Protein AF-0000000073275883 (afdb_homodimer)

Nearest PDB structures (foldseek):
  4o7j-assembly1_A  TM=9.205E-01  e=2.478E-11  Prodigiosinella confusarubida
  6cp9-assembly2_C  TM=5.098E-01  e=2.121E+00  Klebsiella pneumoniae 342
  6m81-assembly1_C-2  TM=4.558E-01  e=8.365E+00  Streptomyces fradiae
  4o7j-assembly1_A  TM=9.314E-01  e=4.578E-11  Prodigiosinella confusarubida
  6cp9-assembly2_C  TM=5.461E-01  e=1.888E+00  Klebsiella pneumoniae 342

Secondary structure (DSSP, 8-state):
-----------------------B-PPPSEEEEE-SSSSSSPEEEEEEEEE-TTS-EEEEEEEEEEPTTS-EEEE--SSTT-SSEE-EE-TTS--EEEEEEEEEETTEEEEEEEEE-SS-TTS-B-EEEEEEEEEEETTEEEEEEEEEEE-SS-BSSHHHHTT-GGGHHHHH-/-----------------------B-PPPSEEEEE-SSSSSSPEEEEEEEEE-TTS-EEEEEEEEEEPTTS-EEEE--SSTT-SSEE-EE-TTS--EEEEEEEEEETTEEEEEEEEE-SS-TTS-B-EEEEEEEEEEETTEEEEEEEEEEE-SS-BSSGGGGGGSGGGHHHHH-

Organism: Proteus mirabilis (strain 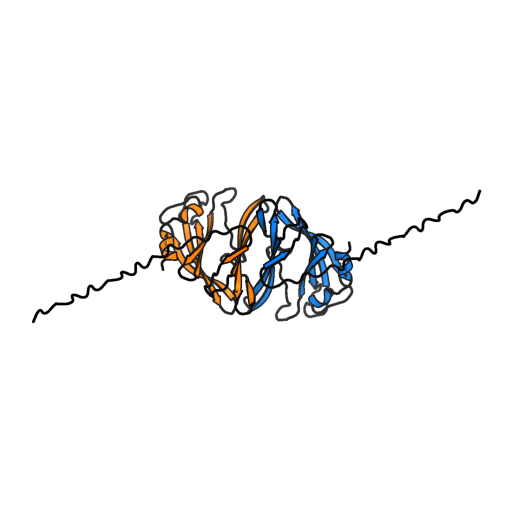HI4320) (NCBI:txid529507)

Foldseek 3Di:
DPCPPPPPPPPPPPPPPPPPPWDWDDDDAAWDWPAAALPPGTWTKHWDWDQDPVRDIKIKIWTWDQDPVRDIHTEADPDPPGSIDIWDDDPPDPATAKDWTWTDADRHIKIKIKGFDDDDLQDWGKIKIWIWGWDDDPNHTYTDTDDMDIAPGTDNHRVVCPVGCRCVVVRVD/DPPPPPPPPPPPPPPPPPPPPWDWDDDDAAWDWPAAQLPPGTWTKHWDWDQDPVRDIKIKIWTWDQDPVRDIHTEADPDPPGSIDIWDDDPPDPATAKDWTWIDADRHIKIKIKGFDDDDLQDWGKIKIWIWGWDADPNHTYTDTDDMFIAPGTDNHRVVCPVGCRCVVVRVD

Structure (mmCIF, N/CA/C/O backbone):
data_AF-0000000073275883-model_v1
#
loop_
_entity.id
_entity.type
_entity.pdbx_description
1 polymer 'Exported protein'
#
loop_
_atom_site.group_PDB
_atom_site.id
_atom_site.type_symbol
_atom_site.label_atom_id
_atom_site.label_alt_id
_atom_site.label_comp_id
_atom_site.label_asym_id
_atom_site.label_entity_id
_atom_site.label_seq_id
_atom_site.pdbx_PDB_ins_code
_atom_site.Cartn_x
_atom_site.Cartn_y
_atom_site.Cartn_z
_atom_site.occupancy
_atom_site.B_iso_or_equiv
_atom_site.auth_seq_id
_atom_site.auth_comp_id
_atom_site.auth_asym_id
_atom_site.auth_atom_id
_atom_site.pdbx_PDB_model_num
ATOM 1 N N . MET A 1 1 ? 48.25 -66.562 8.906 1 32.09 1 MET A N 1
ATOM 2 C CA . MET A 1 1 ? 48.188 -65.5 7.875 1 32.09 1 MET A CA 1
ATOM 3 C C . MET A 1 1 ? 46.75 -65.188 7.543 1 32.09 1 MET A C 1
ATOM 5 O O . MET A 1 1 ? 46.469 -64.562 6.496 1 32.09 1 MET A O 1
ATOM 9 N N . ASN A 1 2 ? 45.75 -65.5 8.516 1 39.03 2 ASN A N 1
ATOM 10 C CA . ASN A 1 2 ? 44.312 -65.312 8.258 1 39.03 2 ASN A CA 1
ATOM 11 C C . ASN A 1 2 ? 43.938 -63.844 8.125 1 39.03 2 ASN A C 1
ATOM 13 O O . ASN A 1 2 ? 44.156 -63.062 9.055 1 39.03 2 ASN A O 1
ATOM 17 N N . ILE A 1 3 ? 43.906 -63.375 6.852 1 42.06 3 ILE A N 1
ATOM 18 C CA . ILE A 1 3 ? 43.562 -62.062 6.312 1 42.06 3 ILE A CA 1
ATOM 19 C C . ILE A 1 3 ? 42.062 -61.812 6.527 1 42.06 3 ILE A C 1
ATOM 21 O O . ILE A 1 3 ? 41.219 -62.406 5.863 1 42.06 3 ILE A O 1
ATOM 25 N N . MET A 1 4 ? 41.438 -61.969 7.684 1 45.06 4 MET A N 1
ATOM 26 C CA . MET A 1 4 ? 40.031 -61.562 7.773 1 45.06 4 MET A CA 1
ATOM 27 C C . MET A 1 4 ? 39.844 -60.125 7.316 1 45.06 4 MET A C 1
ATOM 29 O O . MET A 1 4 ? 40.469 -59.219 7.844 1 45.06 4 MET A O 1
ATOM 33 N N . THR A 1 5 ? 39.531 -60 6.035 1 34.12 5 THR A N 1
ATOM 34 C CA . THR A 1 5 ? 39.156 -58.719 5.418 1 34.12 5 THR A CA 1
ATOM 35 C C . THR A 1 5 ? 37.906 -58.156 6.035 1 34.12 5 THR A C 1
ATOM 37 O O . THR A 1 5 ? 36.844 -58.812 6.02 1 34.12 5 THR A O 1
ATOM 40 N N . LYS A 1 6 ? 38 -57.312 7.16 1 50.72 6 LYS A N 1
ATOM 41 C CA . LYS A 1 6 ? 36.875 -56.531 7.664 1 50.72 6 LYS A CA 1
ATOM 42 C C . LYS A 1 6 ? 36.219 -55.719 6.539 1 50.72 6 LYS A C 1
ATOM 44 O O . LYS A 1 6 ? 36.844 -54.812 5.992 1 50.72 6 LYS A O 1
ATOM 49 N N . LEU A 1 7 ? 35.375 -56.375 5.664 1 41.81 7 LEU A N 1
ATOM 50 C CA . LEU A 1 7 ? 34.594 -55.594 4.711 1 41.81 7 LEU A CA 1
ATOM 51 C C . LEU A 1 7 ? 33.781 -54.5 5.426 1 41.81 7 LEU A C 1
ATOM 53 O O . LEU A 1 7 ? 32.938 -54.812 6.273 1 41.81 7 LEU A O 1
ATOM 57 N N . GLY A 1 8 ? 34.281 -53.312 5.516 1 43.03 8 GLY A N 1
ATOM 58 C CA . GLY A 1 8 ? 33.531 -52.156 6.008 1 43.03 8 GLY A CA 1
ATOM 59 C C . GLY A 1 8 ? 32.312 -51.844 5.156 1 43.03 8 GLY A C 1
ATOM 60 O O . GLY A 1 8 ? 32.406 -51.719 3.936 1 43.03 8 GLY A O 1
ATOM 61 N N . ALA A 1 9 ? 31.094 -52.25 5.562 1 49.72 9 ALA A N 1
ATOM 62 C CA . ALA A 1 9 ? 29.828 -51.844 4.969 1 49.72 9 ALA A CA 1
ATOM 63 C C . ALA A 1 9 ? 29.734 -50.344 4.82 1 49.72 9 ALA A C 1
ATOM 65 O O . ALA A 1 9 ? 29.812 -49.594 5.812 1 49.72 9 ALA A O 1
ATOM 66 N N . ALA A 1 10 ? 30 -49.781 3.66 1 48.41 10 ALA A N 1
ATOM 67 C CA . ALA A 1 10 ? 29.703 -48.406 3.342 1 48.41 10 ALA A CA 1
ATOM 68 C C . ALA A 1 10 ? 28.203 -48.125 3.422 1 48.41 10 ALA A C 1
ATOM 70 O O . ALA A 1 10 ? 27.422 -48.719 2.68 1 48.41 10 ALA A O 1
ATOM 71 N N . VAL A 1 11 ? 27.641 -47.688 4.535 1 51.16 11 VAL A N 1
ATOM 72 C CA . VAL A 1 11 ? 26.297 -47.125 4.645 1 51.16 11 VAL A CA 1
ATOM 73 C C . VAL A 1 11 ? 26.125 -46 3.656 1 51.16 11 VAL A C 1
ATOM 75 O O . VAL A 1 11 ? 26.766 -44.938 3.783 1 51.16 11 VAL A O 1
ATOM 78 N N . LEU A 1 12 ? 25.797 -46.375 2.395 1 48.66 12 LEU A N 1
ATOM 79 C CA . LEU A 1 12 ? 25.359 -45.344 1.479 1 48.66 12 LEU A CA 1
ATOM 80 C C . LEU A 1 12 ? 24.141 -44.594 2.029 1 48.66 12 LEU A C 1
ATOM 82 O O . LEU A 1 12 ? 23.047 -45.156 2.074 1 48.66 12 LEU A O 1
ATOM 86 N N . LEU A 1 13 ? 24.297 -43.562 2.838 1 49.53 13 LEU A N 1
ATOM 87 C CA . LEU A 1 13 ? 23.25 -42.625 3.16 1 49.53 13 LEU A CA 1
ATOM 88 C C . LEU A 1 13 ? 22.75 -41.906 1.901 1 49.53 13 LEU A C 1
ATOM 90 O O . LEU A 1 13 ? 23.438 -41.062 1.343 1 49.53 13 LEU A O 1
ATOM 94 N N . THR A 1 14 ? 21.922 -42.625 1.103 1 46.84 14 THR A N 1
ATOM 95 C CA . THR A 1 14 ? 21.188 -41.844 0.108 1 46.84 14 THR A CA 1
ATOM 96 C C . THR A 1 14 ? 20.469 -40.656 0.762 1 46.84 14 THR A C 1
ATOM 98 O O . THR A 1 14 ? 19.641 -40.875 1.656 1 46.84 14 THR A O 1
ATOM 101 N N . SER A 1 15 ? 21.078 -39.5 0.804 1 46.34 15 SER A N 1
ATOM 102 C CA . SER A 1 15 ? 20.359 -38.281 1.123 1 46.34 15 SER A CA 1
ATOM 103 C C . SER A 1 15 ? 19.109 -38.125 0.272 1 46.34 15 SER A C 1
ATOM 105 O O . SER A 1 15 ? 19.188 -37.938 -0.944 1 46.34 15 SER A O 1
ATOM 107 N N . LEU A 1 16 ? 18.047 -38.906 0.57 1 43.84 16 LEU A N 1
ATOM 108 C CA . LEU A 1 16 ? 16.781 -38.469 0.01 1 43.84 16 LEU A CA 1
ATOM 109 C C . LEU A 1 16 ? 16.641 -36.938 0.126 1 43.84 16 LEU A C 1
ATOM 111 O O . LEU A 1 16 ? 16.484 -36.406 1.228 1 43.84 16 LEU A O 1
ATOM 115 N N . SER A 1 17 ? 17.281 -36.219 -0.829 1 44.47 17 SER A N 1
ATOM 116 C CA . SER A 1 17 ? 16.875 -34.844 -0.912 1 44.47 17 SER A CA 1
ATOM 117 C C . SER A 1 17 ? 15.352 -34.688 -0.9 1 44.47 17 SER A C 1
ATOM 119 O O . SER A 1 17 ? 14.68 -35.094 -1.853 1 44.47 17 SER A O 1
ATOM 121 N N . THR A 1 18 ? 14.703 -34.938 0.172 1 44.53 18 THR A N 1
ATOM 122 C CA . THR A 1 18 ? 13.297 -34.531 0.233 1 44.53 18 THR A CA 1
ATOM 123 C C . THR A 1 18 ? 13.055 -33.25 -0.578 1 44.53 18 THR A C 1
ATOM 125 O O . THR A 1 18 ? 13.664 -32.219 -0.31 1 44.53 18 THR A O 1
ATOM 128 N N . ILE A 1 19 ? 12.883 -33.406 -1.879 1 45.94 19 ILE A N 1
ATOM 129 C CA . ILE A 1 19 ? 12.336 -32.281 -2.588 1 45.94 19 ILE A CA 1
ATOM 130 C C . ILE A 1 19 ? 11.305 -31.562 -1.71 1 45.94 19 ILE A C 1
ATOM 132 O O . ILE A 1 19 ? 10.273 -32.156 -1.364 1 45.94 19 ILE A O 1
ATOM 136 N N . ALA A 1 20 ? 11.688 -30.75 -0.784 1 46.84 20 ALA A N 1
ATOM 137 C CA . ALA A 1 20 ? 10.781 -29.922 0.003 1 46.84 20 ALA A CA 1
ATOM 138 C C . ALA A 1 20 ? 9.648 -29.359 -0.864 1 46.84 20 ALA A C 1
ATOM 140 O O . ALA A 1 20 ? 9.898 -28.719 -1.887 1 46.84 20 ALA A O 1
ATOM 141 N N . ILE A 1 21 ? 8.547 -30.031 -1.013 1 51.25 21 ILE A N 1
ATOM 142 C CA . ILE A 1 21 ? 7.328 -29.516 -1.625 1 51.25 21 ILE A CA 1
ATOM 143 C C . ILE A 1 21 ? 7.125 -28.062 -1.222 1 51.25 21 ILE A C 1
ATOM 145 O O . ILE A 1 21 ? 7.188 -27.719 -0.037 1 51.25 21 ILE A O 1
ATOM 149 N N . SER A 1 22 ? 7.492 -27.203 -2.137 1 58.84 22 SER A N 1
ATOM 150 C CA . SER A 1 22 ? 7.312 -25.75 -2.006 1 58.84 22 SER A CA 1
ATOM 151 C C . SER A 1 22 ? 5.918 -25.422 -1.488 1 58.84 22 SER A C 1
ATOM 153 O O . SER A 1 22 ? 4.918 -25.938 -1.997 1 58.84 22 SER A O 1
ATOM 155 N N . ALA A 1 23 ? 5.738 -25 -0.068 1 73.75 23 ALA A N 1
ATOM 156 C CA . ALA A 1 23 ? 4.484 -24.719 0.626 1 73.75 23 ALA A CA 1
ATOM 157 C C . ALA A 1 23 ? 3.961 -23.328 0.281 1 73.75 23 ALA A C 1
ATOM 159 O O . ALA A 1 23 ? 4.73 -22.359 0.213 1 73.75 23 ALA A O 1
ATOM 160 N N . ASP A 1 24 ? 2.729 -23.234 -0.294 1 87 24 ASP A N 1
ATOM 161 C CA . ASP A 1 24 ? 1.917 -22.031 -0.417 1 87 24 ASP A CA 1
ATOM 162 C C . ASP A 1 24 ? 1.782 -21.312 0.929 1 87 24 ASP A C 1
ATOM 164 O O . ASP A 1 24 ? 1.3 -21.906 1.9 1 87 24 ASP A O 1
ATOM 168 N N . ILE A 1 25 ? 2.322 -20.172 0.979 1 94.62 25 ILE A N 1
ATOM 169 C CA . ILE A 1 25 ? 2.178 -19.391 2.197 1 94.62 25 ILE A CA 1
ATOM 170 C C . ILE A 1 25 ? 0.781 -18.766 2.25 1 94.62 25 ILE A C 1
ATOM 172 O O . ILE A 1 25 ? 0.445 -17.906 1.433 1 94.62 25 ILE A O 1
ATOM 176 N N . LYS A 1 26 ? -0.018 -19.219 3.117 1 95.56 26 LYS A N 1
ATOM 177 C CA . LYS A 1 26 ? -1.367 -18.688 3.277 1 95.56 26 LYS A CA 1
ATOM 178 C C . LYS A 1 26 ? -1.354 -17.375 4.066 1 95.56 26 LYS A C 1
ATOM 180 O O . LYS A 1 26 ? -0.876 -17.344 5.203 1 95.56 26 LYS A O 1
ATOM 185 N N . LEU A 1 27 ? -1.862 -16.391 3.426 1 97.25 27 LEU A N 1
ATOM 186 C CA . LEU A 1 27 ? -1.912 -15.094 4.086 1 97.25 27 LEU A CA 1
ATOM 187 C C . LEU A 1 27 ? -3.232 -14.914 4.828 1 97.25 27 LEU A C 1
ATOM 189 O O . LEU A 1 27 ? -4.277 -15.375 4.367 1 97.25 27 LEU A O 1
ATOM 193 N N . THR A 1 28 ? -3.195 -14.273 5.941 1 96.88 28 THR A N 1
ATOM 194 C CA . THR A 1 28 ? -4.387 -13.781 6.625 1 96.88 28 THR A CA 1
ATOM 195 C C . THR A 1 28 ? -4.59 -12.297 6.367 1 96.88 28 THR A C 1
ATOM 197 O O . THR A 1 28 ? -3.643 -11.586 6.012 1 96.88 28 THR A O 1
ATOM 200 N N . TYR A 1 29 ? -5.809 -11.852 6.469 1 97.81 29 TYR A N 1
ATOM 201 C CA . TYR A 1 29 ? -6.031 -10.414 6.379 1 97.81 29 TYR A CA 1
ATOM 202 C C . TYR A 1 29 ? -5.301 -9.68 7.496 1 97.81 29 TYR A C 1
ATOM 204 O O . TYR A 1 29 ? -5.363 -10.086 8.656 1 97.81 29 TYR A O 1
ATOM 212 N N . GLY A 1 30 ? -4.617 -8.594 7.137 1 98.12 30 GLY A N 1
ATOM 213 C CA . GLY A 1 30 ? -3.766 -7.891 8.086 1 98.12 30 GLY A CA 1
ATOM 214 C C . GLY A 1 30 ? -2.295 -8.227 7.926 1 98.12 30 GLY A C 1
ATOM 215 O O . GLY A 1 30 ? -1.824 -8.477 6.816 1 98.12 30 GLY A O 1
ATOM 216 N N . ILE A 1 31 ? -1.612 -8.203 8.992 1 98.5 31 ILE A N 1
ATOM 217 C CA . ILE A 1 31 ? -0.156 -8.281 9 1 98.5 31 ILE A CA 1
ATOM 218 C C . ILE A 1 31 ? 0.288 -9.734 8.906 1 98.5 31 ILE A C 1
ATOM 220 O O . ILE A 1 31 ? -0.203 -10.594 9.656 1 98.5 31 ILE A O 1
ATOM 224 N N . ASN A 1 32 ? 1.085 -10 7.977 1 98.38 32 ASN A N 1
ATOM 225 C CA . ASN A 1 32 ? 1.853 -11.234 7.848 1 98.38 32 ASN A CA 1
ATOM 226 C C . ASN A 1 32 ? 3.355 -10.969 7.875 1 98.38 32 ASN A C 1
ATOM 228 O O . ASN A 1 32 ? 3.824 -9.984 7.297 1 98.38 32 ASN A O 1
ATOM 232 N N . LEU A 1 33 ? 4.102 -11.766 8.594 1 97.81 33 LEU A N 1
ATOM 233 C CA . LEU A 1 33 ? 5.555 -11.641 8.656 1 97.81 33 LEU A CA 1
ATOM 234 C C . LEU A 1 33 ? 6.238 -12.781 7.922 1 97.81 33 LEU A C 1
ATOM 236 O O . LEU A 1 33 ? 6.074 -13.945 8.289 1 97.81 33 LEU A O 1
ATOM 240 N N . ILE A 1 34 ? 6.891 -12.453 6.895 1 96.81 34 ILE A N 1
ATOM 241 C CA . ILE A 1 34 ? 7.516 -13.422 6 1 96.81 34 ILE A CA 1
ATOM 242 C C . ILE A 1 34 ? 8.938 -12.977 5.672 1 96.81 34 ILE A C 1
ATOM 244 O O . ILE A 1 34 ? 9.172 -11.805 5.359 1 96.81 34 ILE A O 1
ATOM 248 N N . ASP A 1 35 ? 9.938 -13.812 5.801 1 95.06 35 ASP A N 1
ATOM 249 C CA . ASP A 1 35 ? 11.297 -13.5 5.359 1 95.06 35 ASP A CA 1
ATOM 250 C C . ASP A 1 35 ? 11.453 -13.734 3.861 1 95.06 35 ASP A C 1
ATOM 252 O O . ASP A 1 35 ? 11.781 -14.844 3.43 1 95.06 35 ASP A O 1
ATOM 256 N N . PHE A 1 36 ? 11.273 -12.695 3.033 1 94.19 36 PHE A N 1
ATOM 257 C CA . PHE A 1 36 ? 11.219 -12.828 1.582 1 94.19 36 PHE A CA 1
ATOM 258 C C . PHE A 1 36 ? 12.617 -13.055 1.011 1 94.19 36 PHE A C 1
ATOM 260 O O . PHE A 1 36 ? 12.789 -13.828 0.068 1 94.19 36 PHE A O 1
ATOM 267 N N . ASN A 1 37 ? 13.547 -12.344 1.572 1 90 37 ASN A N 1
ATOM 268 C CA . ASN A 1 37 ? 14.852 -12.32 0.927 1 90 37 ASN A CA 1
ATOM 269 C C . ASN A 1 37 ? 15.852 -13.227 1.644 1 90 37 ASN A C 1
ATOM 271 O O . ASN A 1 37 ? 17.031 -13.234 1.311 1 90 37 ASN A O 1
ATOM 275 N N . GLY A 1 38 ? 15.484 -13.891 2.674 1 89.69 38 GLY A N 1
ATOM 276 C CA . GLY A 1 38 ? 16.297 -14.914 3.32 1 89.69 38 GLY A CA 1
ATOM 277 C C . GLY A 1 38 ? 17.375 -14.336 4.207 1 89.69 38 GLY A C 1
ATOM 278 O O . GLY A 1 38 ? 18.391 -15.008 4.477 1 89.69 38 GLY A O 1
ATOM 279 N N . ASP A 1 39 ? 17.25 -13.102 4.648 1 90.75 39 ASP A N 1
ATOM 280 C CA . ASP A 1 39 ? 18.312 -12.492 5.441 1 90.75 39 ASP A CA 1
ATOM 281 C C . ASP A 1 39 ? 18.094 -12.758 6.93 1 90.75 39 ASP A C 1
ATOM 283 O O . ASP A 1 39 ? 18.859 -12.266 7.766 1 90.75 39 ASP A O 1
ATOM 287 N N . GLY A 1 40 ? 17.016 -13.469 7.234 1 92 40 GLY A N 1
ATOM 288 C CA . GLY A 1 40 ? 16.766 -13.82 8.625 1 92 40 GLY A CA 1
ATOM 289 C C . GLY A 1 40 ? 15.867 -12.828 9.336 1 92 40 GLY A C 1
ATOM 290 O O . GLY A 1 40 ? 15.461 -13.055 10.477 1 92 40 GLY A O 1
ATOM 291 N N . VAL A 1 41 ? 15.578 -11.734 8.695 1 93.81 41 VAL A N 1
ATOM 292 C CA . VAL A 1 41 ? 14.68 -10.727 9.25 1 93.81 41 VAL A CA 1
ATOM 293 C C . VAL A 1 41 ? 13.312 -10.836 8.578 1 93.81 41 VAL A C 1
ATOM 295 O O . VAL A 1 41 ? 13.211 -10.859 7.352 1 93.81 41 VAL A O 1
ATOM 298 N N . LYS A 1 42 ? 12.266 -10.922 9.414 1 95.62 42 LYS A N 1
ATOM 299 C CA . LYS A 1 42 ? 10.922 -11.008 8.852 1 95.62 42 LYS A CA 1
ATOM 300 C C . LYS A 1 42 ? 10.508 -9.688 8.211 1 95.62 42 LYS A C 1
ATOM 302 O O . LYS A 1 42 ? 10.68 -8.617 8.805 1 95.62 42 LYS A O 1
ATOM 307 N N . ASP A 1 43 ? 9.992 -9.805 7.078 1 97.81 43 ASP A N 1
ATOM 308 C CA . ASP A 1 43 ? 9.453 -8.664 6.344 1 97.81 43 ASP A CA 1
ATOM 309 C C . ASP A 1 43 ? 7.949 -8.539 6.555 1 97.81 43 ASP A C 1
ATOM 311 O O . ASP A 1 43 ? 7.32 -9.43 7.129 1 97.81 43 ASP A O 1
ATOM 315 N N . ILE A 1 44 ? 7.426 -7.406 6.176 1 98.62 44 ILE A N 1
ATOM 316 C CA . ILE A 1 44 ? 6.023 -7.094 6.426 1 98.62 44 ILE A CA 1
ATOM 317 C C . ILE A 1 44 ? 5.207 -7.316 5.156 1 98.62 44 ILE A C 1
ATOM 319 O O . ILE A 1 44 ? 5.57 -6.824 4.086 1 98.62 44 ILE A O 1
ATOM 323 N N . VAL A 1 45 ? 4.16 -8.047 5.246 1 98.69 45 VAL A N 1
ATOM 3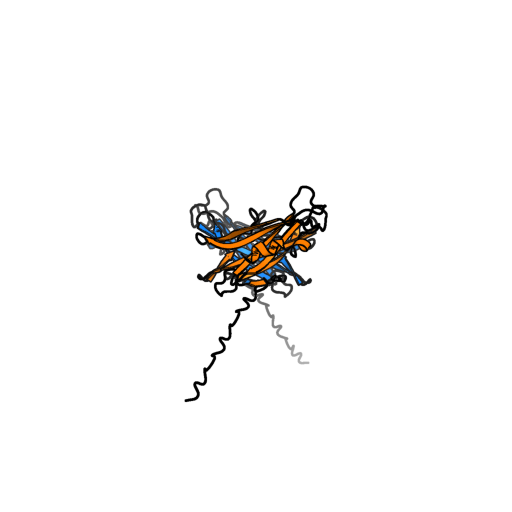24 C CA . VAL A 1 45 ? 3.158 -8.227 4.203 1 98.69 45 VAL A CA 1
ATOM 325 C C . VAL A 1 45 ? 1.772 -7.898 4.754 1 98.69 45 VAL A C 1
ATOM 327 O O . VAL A 1 45 ? 1.363 -8.445 5.781 1 98.69 45 VAL A O 1
ATOM 330 N N . VAL A 1 46 ? 1.097 -7.008 4.125 1 98.81 46 VAL A N 1
ATOM 331 C CA . VAL A 1 46 ? -0.263 -6.715 4.566 1 98.81 46 VAL A CA 1
ATOM 332 C C . VAL A 1 46 ? -1.26 -7.168 3.5 1 98.81 46 VAL A C 1
ATOM 334 O O . VAL A 1 46 ? -1.214 -6.703 2.359 1 98.81 46 VAL A O 1
ATOM 337 N N . LYS A 1 47 ? -2.064 -8.086 3.875 1 98.56 47 LYS A N 1
ATOM 338 C CA . LYS A 1 47 ? -3.207 -8.461 3.047 1 98.56 47 LYS A CA 1
ATOM 339 C C . LYS A 1 47 ? -4.449 -7.664 3.428 1 98.56 47 LYS A C 1
ATOM 341 O O . LYS A 1 47 ? -4.785 -7.551 4.609 1 98.56 47 LYS A O 1
ATOM 346 N N . SER A 1 48 ? -5.07 -7.094 2.408 1 98.44 48 SER A N 1
ATOM 347 C CA . SER A 1 48 ? -6.23 -6.242 2.648 1 98.44 48 SER A CA 1
ATOM 348 C C . SER A 1 48 ? -7.258 -6.375 1.528 1 98.44 48 SER A C 1
ATOM 350 O O . SER A 1 48 ? -6.973 -6.977 0.49 1 98.44 48 SER A O 1
ATOM 352 N N . LYS A 1 49 ? -8.391 -5.871 1.833 1 96.94 49 LYS A N 1
ATOM 353 C CA . LYS A 1 49 ? -9.445 -5.746 0.836 1 96.94 49 LYS A CA 1
ATOM 354 C C . LYS A 1 49 ? -9.578 -4.305 0.354 1 96.94 49 LYS A C 1
ATOM 356 O O . LYS A 1 49 ? -9.383 -3.365 1.128 1 96.94 49 LYS A O 1
ATOM 361 N N . ARG A 1 50 ? -9.844 -4.133 -0.901 1 95.81 50 ARG A N 1
ATOM 362 C CA . ARG A 1 50 ? -10.242 -2.85 -1.469 1 95.81 50 ARG A CA 1
ATOM 363 C C . ARG A 1 50 ? -11.625 -2.938 -2.104 1 95.81 50 ARG A C 1
ATOM 365 O O . ARG A 1 50 ? -11.867 -3.801 -2.947 1 95.81 50 ARG A O 1
ATOM 372 N N . ILE A 1 51 ? -12.438 -2.094 -1.579 1 92.44 51 ILE A N 1
ATOM 373 C CA . ILE A 1 51 ? -13.758 -2 -2.184 1 92.44 51 ILE A CA 1
ATOM 374 C C . ILE A 1 51 ? -13.719 -1.053 -3.379 1 92.44 51 ILE A C 1
ATOM 376 O O . ILE A 1 51 ? -13.195 0.061 -3.279 1 92.44 51 ILE A O 1
ATOM 380 N N . LEU A 1 52 ? -14.227 -1.52 -4.504 1 88.5 52 LEU A N 1
ATOM 381 C CA . LEU A 1 52 ? -14.203 -0.74 -5.738 1 88.5 52 LEU A CA 1
ATOM 382 C C . LEU A 1 52 ? -15.484 0.07 -5.891 1 88.5 52 LEU A C 1
ATOM 384 O O . LEU A 1 52 ? -16.422 -0.077 -5.094 1 88.5 52 LEU A O 1
ATOM 388 N N . ASN A 1 53 ? -15.523 0.916 -6.836 1 84.31 53 ASN A N 1
ATOM 389 C CA . ASN A 1 53 ? -16.641 1.837 -7.031 1 84.31 53 ASN A CA 1
ATOM 390 C C . ASN A 1 53 ? -17.938 1.092 -7.324 1 84.31 53 ASN A C 1
ATOM 392 O O . ASN A 1 53 ? -19.016 1.567 -6.98 1 84.31 53 ASN A O 1
ATOM 396 N N . ASP A 1 54 ? -17.859 -0.09 -7.938 1 83.56 54 ASP A N 1
ATOM 397 C CA . ASP A 1 54 ? -19.062 -0.863 -8.258 1 83.56 54 ASP A CA 1
ATOM 398 C C . ASP A 1 54 ? -19.453 -1.786 -7.105 1 83.56 54 ASP A C 1
ATOM 400 O O . ASP A 1 54 ? -20.266 -2.697 -7.281 1 83.56 54 ASP A O 1
ATOM 404 N N . ALA A 1 55 ? -18.781 -1.655 -5.926 1 81.75 55 ALA A N 1
ATOM 405 C CA . ALA A 1 55 ? -19.047 -2.352 -4.668 1 81.75 55 ALA A CA 1
ATOM 406 C C . ALA A 1 55 ? -18.422 -3.742 -4.664 1 81.75 55 ALA A C 1
ATOM 408 O O . ALA A 1 55 ? -18.5 -4.461 -3.666 1 81.75 55 ALA A O 1
ATOM 409 N N . SER A 1 56 ? -17.859 -4.066 -5.805 1 87.44 56 SER A N 1
ATOM 410 C CA . SER A 1 56 ? -17.047 -5.281 -5.758 1 87.44 56 SER A CA 1
ATOM 411 C C . SER A 1 56 ? -15.766 -5.059 -4.965 1 87.44 56 SER A C 1
ATOM 413 O O . SER A 1 56 ? -15.492 -3.945 -4.512 1 87.44 56 SER A O 1
ATOM 415 N N . SER A 1 57 ? -15.172 -6.211 -4.684 1 91.38 57 SER A N 1
ATOM 416 C CA . SER A 1 57 ? -13.945 -6.086 -3.904 1 91.38 57 SER A CA 1
ATOM 417 C C . SER A 1 57 ? -12.812 -6.891 -4.531 1 91.38 57 SER A C 1
ATOM 419 O O . SER A 1 57 ? -13.055 -7.867 -5.238 1 91.38 57 SER A O 1
ATOM 421 N N . ILE A 1 58 ? -11.648 -6.41 -4.301 1 94 58 ILE A N 1
ATOM 422 C CA . ILE A 1 58 ? -10.461 -7.156 -4.68 1 94 58 ILE A CA 1
ATOM 423 C C . ILE A 1 58 ? -9.539 -7.316 -3.471 1 94 58 ILE A C 1
ATOM 425 O O . ILE A 1 58 ? -9.625 -6.539 -2.516 1 94 58 ILE A O 1
ATOM 429 N N . ASN A 1 59 ? -8.773 -8.422 -3.533 1 96.25 59 ASN A N 1
ATOM 430 C CA . ASN A 1 59 ? -7.719 -8.594 -2.539 1 96.25 59 ASN A CA 1
ATOM 431 C C . ASN A 1 59 ? -6.426 -7.906 -2.971 1 96.25 59 ASN A C 1
ATOM 433 O O . ASN A 1 59 ? -6.051 -7.961 -4.145 1 96.25 59 ASN A O 1
ATOM 437 N N . MET A 1 60 ? -5.836 -7.25 -2.004 1 97.94 60 MET A N 1
ATOM 438 C CA . MET A 1 60 ? -4.559 -6.586 -2.244 1 97.94 60 MET A CA 1
ATOM 439 C C . MET A 1 60 ? -3.506 -7.059 -1.249 1 97.94 60 MET A C 1
ATOM 441 O O . MET A 1 60 ? -3.826 -7.379 -0.104 1 97.94 60 MET A O 1
ATOM 445 N N . VAL A 1 61 ? -2.336 -7.129 -1.695 1 98.62 61 VAL A N 1
ATOM 446 C CA . VAL A 1 61 ? -1.206 -7.496 -0.847 1 98.62 61 VAL A CA 1
ATOM 447 C C . VAL A 1 61 ? -0.05 -6.523 -1.076 1 98.62 61 VAL A C 1
ATOM 449 O O . VAL A 1 61 ? 0.38 -6.32 -2.213 1 98.62 61 VAL A O 1
ATOM 452 N N . THR A 1 62 ? 0.387 -5.875 -0.07 1 98.75 62 THR A N 1
ATOM 453 C CA . THR A 1 62 ? 1.533 -4.977 -0.134 1 98.75 62 THR A CA 1
ATOM 454 C C . THR A 1 62 ? 2.723 -5.559 0.622 1 98.75 62 THR A C 1
ATOM 456 O O . THR A 1 62 ? 2.568 -6.066 1.734 1 98.75 62 THR A O 1
ATOM 459 N N . VAL A 1 63 ? 3.875 -5.504 0.021 1 98.62 63 VAL A N 1
ATOM 460 C CA . VAL A 1 63 ? 5.082 -6.109 0.572 1 98.62 63 VAL A CA 1
ATOM 461 C C . VAL A 1 63 ? 6.074 -5.02 0.962 1 98.62 63 VAL A C 1
ATOM 463 O O . VAL A 1 63 ? 6.336 -4.098 0.182 1 98.62 63 VAL A O 1
ATOM 466 N N . TYR A 1 64 ? 6.578 -5.113 2.16 1 98.56 64 TYR A N 1
ATOM 467 C CA . TYR A 1 64 ? 7.609 -4.227 2.684 1 98.56 64 TYR A CA 1
ATOM 468 C C . TYR A 1 64 ? 8.828 -5.016 3.145 1 98.56 64 TYR A C 1
ATOM 470 O O . TYR A 1 64 ? 8.703 -5.984 3.898 1 98.56 64 TYR A O 1
ATOM 478 N N . ILE A 1 65 ? 9.969 -4.578 2.746 1 98 65 ILE A N 1
ATOM 479 C CA . ILE A 1 65 ? 11.211 -5.238 3.143 1 98 65 ILE A CA 1
ATOM 480 C C . ILE A 1 65 ? 11.898 -4.43 4.242 1 98 65 ILE A C 1
ATOM 482 O O . ILE A 1 65 ? 12.07 -3.215 4.109 1 98 65 ILE A O 1
ATOM 486 N N . LYS A 1 66 ? 12.156 -5.094 5.324 1 96.38 66 LYS A N 1
ATOM 487 C CA . LYS A 1 66 ? 13.008 -4.504 6.352 1 96.38 66 LYS A CA 1
ATOM 488 C C . LYS A 1 66 ? 14.484 -4.691 6.02 1 96.38 66 LYS A C 1
ATOM 490 O O . LYS A 1 66 ? 14.961 -5.824 5.902 1 96.38 66 LYS A O 1
ATOM 495 N N . ASP A 1 67 ? 15.109 -3.572 5.863 1 93 67 ASP A N 1
ATOM 496 C CA . ASP A 1 67 ? 16.5 -3.633 5.449 1 93 67 ASP A CA 1
ATOM 497 C C . ASP A 1 67 ? 17.438 -3.512 6.652 1 93 67 ASP A C 1
ATOM 499 O O . ASP A 1 67 ? 16.984 -3.305 7.781 1 93 67 ASP A O 1
ATOM 503 N N . ALA A 1 68 ? 18.672 -3.742 6.43 1 84.56 68 ALA A N 1
ATOM 504 C CA . ALA A 1 68 ? 19.703 -3.738 7.469 1 84.56 68 ALA A CA 1
ATOM 505 C C . ALA A 1 68 ? 19.828 -2.359 8.109 1 84.56 68 ALA A C 1
ATOM 507 O O . ALA A 1 68 ? 20.312 -2.234 9.234 1 84.56 68 ALA A O 1
ATOM 508 N N . ASP A 1 69 ? 19.406 -1.262 7.398 1 83.62 69 ASP A N 1
ATOM 509 C CA . ASP A 1 69 ? 19.5 0.095 7.93 1 83.62 69 ASP A CA 1
ATOM 510 C C . ASP A 1 69 ? 18.281 0.441 8.789 1 83.62 69 ASP A C 1
ATOM 512 O O . ASP A 1 69 ? 18.031 1.613 9.07 1 83.62 69 ASP A O 1
ATOM 516 N N . GLU A 1 70 ? 17.516 -0.494 9.148 1 83.38 70 GLU A N 1
ATOM 517 C CA . GLU A 1 70 ? 16.344 -0.371 10.008 1 83.38 70 GLU A CA 1
ATOM 518 C C . GLU A 1 70 ? 15.211 0.383 9.305 1 83.38 70 GLU A C 1
ATOM 520 O O . GLU A 1 70 ? 14.242 0.79 9.938 1 83.38 70 GLU A O 1
ATOM 525 N N . GLN A 1 71 ? 15.461 0.604 8.07 1 91.38 71 GLN A N 1
ATOM 526 C CA . GLN A 1 71 ? 14.398 1.185 7.254 1 91.38 71 GLN A CA 1
ATOM 527 C C . GLN A 1 71 ? 13.523 0.098 6.637 1 91.38 71 GLN A C 1
ATOM 529 O O . GLN A 1 71 ? 13.906 -1.073 6.605 1 91.38 71 GLN A O 1
ATOM 534 N N . VAL A 1 72 ? 12.344 0.441 6.438 1 97.62 72 VAL A N 1
ATOM 535 C CA . VAL A 1 72 ? 11.359 -0.42 5.797 1 97.62 72 VAL A CA 1
ATOM 536 C C . VAL A 1 72 ? 11.023 0.118 4.41 1 97.62 72 VAL A C 1
ATOM 538 O O . VAL A 1 72 ? 10.648 1.286 4.262 1 97.62 72 VAL A O 1
ATOM 541 N N . TYR A 1 73 ? 11.188 -0.711 3.393 1 97.81 73 TYR A N 1
ATOM 542 C CA . TYR A 1 73 ? 11 -0.298 2.006 1 97.81 73 TYR A CA 1
ATOM 543 C C . TYR A 1 73 ? 9.789 -0.979 1.394 1 97.81 73 TYR A C 1
ATOM 545 O O . TYR A 1 73 ? 9.633 -2.199 1.489 1 97.81 73 TYR A O 1
ATOM 553 N N . ILE A 1 74 ? 8.922 -0.182 0.853 1 97.94 74 ILE A N 1
ATOM 554 C CA . ILE A 1 74 ? 7.824 -0.773 0.092 1 97.94 74 ILE A CA 1
ATOM 555 C C . ILE A 1 74 ? 8.359 -1.35 -1.218 1 97.94 74 ILE A C 1
ATOM 557 O O . ILE A 1 74 ? 9.203 -0.738 -1.874 1 97.94 74 ILE A O 1
ATOM 561 N N . VAL A 1 75 ? 7.941 -2.51 -1.597 1 97.5 75 VAL A N 1
ATOM 562 C CA . VAL A 1 75 ? 8.32 -3.137 -2.859 1 97.5 75 VAL A CA 1
ATOM 563 C C . VAL A 1 75 ? 7.207 -2.943 -3.885 1 97.5 75 VAL A C 1
ATOM 565 O O . VAL A 1 75 ? 6.133 -3.541 -3.766 1 97.5 75 VAL A O 1
ATOM 568 N N . PRO A 1 76 ? 7.445 -2.104 -4.922 1 96.75 76 PRO A N 1
ATOM 569 C CA . PRO A 1 76 ? 6.406 -1.957 -5.941 1 96.75 76 PRO A CA 1
ATOM 570 C C . PRO A 1 76 ? 5.992 -3.293 -6.555 1 96.75 76 PRO A C 1
ATOM 572 O O . PRO A 1 76 ? 6.828 -4.18 -6.738 1 96.75 76 PRO A O 1
ATOM 575 N N . SER A 1 77 ? 4.723 -3.434 -6.812 1 97.75 77 SER A N 1
ATOM 576 C CA . SER A 1 77 ? 4.219 -4.695 -7.348 1 97.75 77 SER A CA 1
ATOM 577 C C . SER A 1 77 ? 4.754 -4.949 -8.75 1 97.75 77 SER A C 1
ATOM 579 O O . SER A 1 77 ? 5.516 -4.141 -9.289 1 97.75 77 SER A O 1
ATOM 581 N N . ILE A 1 78 ? 4.406 -6.07 -9.344 1 97.62 78 ILE A N 1
ATOM 582 C CA . ILE A 1 78 ? 4.816 -6.449 -10.695 1 97.62 78 ILE A CA 1
ATOM 583 C C . ILE A 1 78 ? 3.922 -5.758 -11.719 1 97.62 78 ILE A C 1
ATOM 585 O O . ILE A 1 78 ? 4.215 -5.773 -12.914 1 97.62 78 ILE A O 1
ATOM 589 N N . TYR A 1 79 ? 2.816 -5.156 -11.234 1 94.94 79 TYR A N 1
ATOM 590 C CA . TYR A 1 79 ? 1.885 -4.473 -12.125 1 94.94 79 TYR A CA 1
ATOM 591 C C . TYR A 1 79 ? 2.291 -3.02 -12.328 1 94.94 79 TYR A C 1
ATOM 593 O O . TYR A 1 79 ? 2.73 -2.354 -11.383 1 94.94 79 TYR A O 1
ATOM 601 N N . ASP A 1 80 ? 2.057 -2.582 -13.5 1 88.38 80 ASP A N 1
ATOM 602 C CA . ASP A 1 80 ? 2.463 -1.223 -13.844 1 88.38 80 ASP A CA 1
ATOM 603 C C . ASP A 1 80 ? 1.764 -0.199 -12.953 1 88.38 80 ASP A C 1
ATOM 605 O O . ASP A 1 80 ? 0.539 -0.216 -12.82 1 88.38 80 ASP A O 1
ATOM 609 N N . ASN A 1 81 ? 2.566 0.695 -12.336 1 85.75 81 ASN A N 1
ATOM 610 C CA . ASN A 1 81 ? 2.123 1.847 -11.562 1 85.75 81 ASN A CA 1
ATOM 611 C C . ASN A 1 81 ? 1.321 1.419 -10.336 1 85.75 81 ASN A C 1
ATOM 613 O O . ASN A 1 81 ? 0.397 2.119 -9.914 1 85.75 81 ASN A O 1
ATOM 617 N N . ALA A 1 82 ? 1.555 0.219 -9.906 1 93.38 82 ALA A N 1
ATOM 618 C CA . ALA A 1 82 ? 0.868 -0.274 -8.719 1 93.38 82 ALA A CA 1
ATOM 619 C C . ALA A 1 82 ? 1.864 -0.64 -7.621 1 93.38 82 ALA A C 1
ATOM 621 O O . ALA A 1 82 ? 2.902 -1.248 -7.898 1 93.38 82 ALA A O 1
ATOM 622 N N . LEU A 1 83 ? 1.505 -0.276 -6.441 1 96.19 83 LEU A N 1
ATOM 623 C CA . LEU A 1 83 ? 2.375 -0.591 -5.312 1 96.19 83 LEU A CA 1
ATOM 624 C C . LEU A 1 83 ? 1.979 -1.918 -4.676 1 96.19 83 LEU A C 1
ATOM 626 O O . LEU A 1 83 ? 2.807 -2.582 -4.047 1 96.19 83 LEU A O 1
ATOM 630 N N . SER A 1 84 ? 0.754 -2.297 -4.84 1 98.12 84 SER A N 1
ATOM 631 C CA . SER A 1 84 ? 0.259 -3.535 -4.242 1 98.12 84 SER A CA 1
ATOM 632 C C . SER A 1 84 ? -0.05 -4.578 -5.309 1 98.12 84 SER A C 1
ATOM 634 O O . SER A 1 84 ? -0.495 -4.238 -6.41 1 98.12 84 SER A O 1
ATOM 636 N N . LEU A 1 85 ? 0.206 -5.809 -4.969 1 98.38 85 LEU A N 1
ATOM 637 C CA . LEU A 1 85 ? -0.33 -6.93 -5.734 1 98.38 85 LEU A CA 1
ATOM 638 C C . LEU A 1 85 ? -1.838 -7.051 -5.543 1 98.38 85 LEU A C 1
ATOM 640 O O . LEU A 1 85 ? -2.363 -6.691 -4.488 1 98.38 85 LEU A O 1
ATOM 644 N N . PHE A 1 86 ? -2.449 -7.539 -6.609 1 97.75 86 PHE A N 1
ATOM 645 C CA . PHE A 1 86 ? -3.891 -7.707 -6.457 1 97.75 86 PHE A CA 1
ATOM 646 C C . PHE A 1 86 ? -4.414 -8.789 -7.395 1 97.75 86 PHE A C 1
ATOM 648 O O . PHE A 1 86 ? -3.785 -9.086 -8.414 1 97.75 86 PHE A O 1
ATOM 655 N N . ASP A 1 87 ? -5.512 -9.375 -7.004 1 96.94 87 ASP A N 1
ATOM 656 C CA . ASP A 1 87 ? -6.207 -10.305 -7.895 1 96.94 87 ASP A CA 1
ATOM 657 C C . ASP A 1 87 ? -7.219 -9.57 -8.766 1 96.94 87 ASP A C 1
ATOM 659 O O . ASP A 1 87 ? -7.531 -8.406 -8.523 1 96.94 87 ASP A O 1
ATOM 663 N N . ASN A 1 88 ? -7.582 -10.258 -9.883 1 95.44 88 ASN A N 1
ATOM 664 C CA . ASN A 1 88 ? -8.547 -9.672 -10.805 1 95.44 88 ASN A CA 1
ATOM 665 C C . ASN A 1 88 ? -9.617 -10.68 -11.203 1 95.44 88 ASN A C 1
ATOM 667 O O . ASN A 1 88 ? -9.344 -11.875 -11.32 1 95.44 88 ASN A O 1
ATOM 671 N N . LYS A 1 89 ? -10.758 -10.141 -11.398 1 95.12 89 LYS A N 1
ATOM 672 C CA . LYS A 1 89 ? -11.891 -10.906 -11.914 1 95.12 89 LYS A CA 1
ATOM 673 C C . LYS A 1 89 ? -12.359 -10.359 -13.258 1 95.12 89 LYS A C 1
ATOM 675 O O . LYS A 1 89 ? -12.172 -9.18 -13.555 1 95.12 89 LYS A O 1
ATOM 680 N N . ALA A 1 90 ? -12.891 -11.289 -14 1 93.75 90 ALA A N 1
ATOM 681 C CA . ALA A 1 90 ? -13.547 -10.836 -15.227 1 93.75 90 ALA A CA 1
ATOM 682 C C . ALA A 1 90 ? -14.727 -9.922 -14.906 1 93.75 90 ALA A C 1
ATOM 684 O O . ALA A 1 90 ? -15.422 -10.117 -13.906 1 93.75 90 ALA A O 1
ATOM 685 N N . GLU A 1 91 ? -14.891 -8.914 -15.781 1 88 91 GLU A N 1
ATOM 686 C CA . GLU A 1 91 ? -15.961 -7.941 -15.57 1 88 91 GLU A CA 1
ATOM 687 C C . GLU A 1 91 ? -17.297 -8.641 -15.352 1 88 91 GLU A C 1
ATOM 689 O O . GLU A 1 91 ? -17.656 -9.547 -16.094 1 88 91 GLU A O 1
ATOM 694 N N . ASN A 1 92 ? -18.031 -8.219 -14.289 1 86.25 92 ASN A N 1
ATOM 695 C CA . ASN A 1 92 ? -19.375 -8.695 -13.984 1 86.25 92 ASN A CA 1
ATOM 696 C C . ASN A 1 92 ? -19.406 -10.203 -13.758 1 86.25 92 ASN A C 1
ATOM 698 O O . ASN A 1 92 ? -20.359 -10.883 -14.148 1 86.25 92 ASN A O 1
ATOM 702 N N . SER A 1 93 ? -18.312 -10.695 -13.312 1 91.62 93 SER A N 1
ATOM 703 C CA . SER A 1 93 ? -18.25 -12.133 -13.039 1 91.62 93 SER A CA 1
ATOM 704 C C . SER A 1 93 ? -17.438 -12.422 -11.781 1 91.62 93 SER A C 1
ATOM 706 O O . SER A 1 93 ? -16.797 -11.523 -11.227 1 91.62 93 SER A O 1
ATOM 708 N N . ASN A 1 94 ? -17.578 -13.656 -11.383 1 92.62 94 ASN A N 1
ATOM 709 C CA . ASN A 1 94 ? -16.766 -14.109 -10.258 1 92.62 94 ASN A CA 1
ATOM 710 C C . ASN A 1 94 ? -15.578 -14.938 -10.727 1 92.62 94 ASN A C 1
ATOM 712 O O . ASN A 1 94 ? -14.93 -15.617 -9.922 1 92.62 94 ASN A O 1
ATOM 716 N N . ILE A 1 95 ? -15.32 -14.883 -12 1 96.56 95 ILE A N 1
ATOM 717 C CA . ILE A 1 95 ? -14.211 -15.641 -12.57 1 96.56 95 ILE A CA 1
ATOM 718 C C . ILE A 1 95 ? -12.898 -14.891 -12.344 1 96.56 95 ILE A C 1
ATOM 720 O O . ILE A 1 95 ? -12.719 -13.781 -12.844 1 96.56 95 ILE A O 1
ATOM 724 N N . LYS A 1 96 ? -11.969 -15.594 -11.633 1 97.25 96 LYS A N 1
ATOM 725 C CA . LYS A 1 96 ? -10.648 -15.016 -11.414 1 97.25 96 LYS A CA 1
ATOM 726 C C . LYS A 1 96 ? -9.781 -15.141 -12.664 1 97.25 96 LYS A C 1
ATOM 728 O O . LYS A 1 96 ? -9.539 -16.25 -13.148 1 97.25 96 LYS A O 1
ATOM 733 N N . ILE A 1 97 ? -9.328 -13.992 -13.148 1 97.94 97 ILE A N 1
ATOM 734 C CA . ILE A 1 97 ? -8.555 -14.023 -14.391 1 97.94 97 ILE A CA 1
ATOM 735 C C . ILE A 1 97 ? -7.074 -13.844 -14.078 1 97.94 97 ILE A C 1
ATOM 737 O O . ILE A 1 97 ? -6.219 -14.125 -14.914 1 97.94 97 ILE A O 1
ATOM 741 N N . SER A 1 98 ? -6.777 -13.305 -12.953 1 97.81 98 SER A N 1
ATOM 742 C CA . SER A 1 98 ? -5.402 -13.258 -12.461 1 97.81 98 SER A CA 1
ATOM 743 C C . SER A 1 98 ? -5.352 -13.383 -10.945 1 97.81 98 SER A C 1
ATOM 745 O O . SER A 1 98 ? -6.309 -13.023 -10.25 1 97.81 98 SER A O 1
ATOM 747 N N . ASN A 1 99 ? -4.352 -13.953 -10.484 1 98 99 ASN A N 1
ATOM 748 C CA . ASN A 1 99 ? -4.047 -14.094 -9.062 1 98 99 ASN A CA 1
ATOM 749 C C . ASN A 1 99 ? -2.576 -14.422 -8.836 1 98 99 ASN A C 1
ATOM 751 O O . ASN A 1 99 ? -1.792 -14.477 -9.789 1 98 99 ASN A O 1
ATOM 755 N N . PHE A 1 100 ? -2.203 -14.602 -7.586 1 98.19 100 PHE A N 1
ATOM 756 C CA . PHE A 1 100 ? -0.807 -14.875 -7.262 1 98.19 100 PHE A CA 1
ATOM 757 C C . PHE A 1 100 ? -0.695 -15.633 -5.945 1 98.19 100 PHE A C 1
ATOM 759 O O . PHE A 1 100 ? -1.656 -15.695 -5.176 1 98.19 100 PHE A O 1
ATOM 766 N N . LYS A 1 101 ? 0.459 -16.203 -5.742 1 96.94 101 LYS A N 1
ATOM 767 C CA . LYS A 1 101 ? 0.813 -16.875 -4.496 1 96.94 101 LYS A CA 1
ATOM 768 C C . LYS A 1 101 ? 2.275 -16.625 -4.133 1 96.94 101 LYS A C 1
ATOM 770 O O . LYS A 1 101 ? 3.102 -16.375 -5.008 1 96.94 101 LYS A O 1
ATOM 775 N N . PHE A 1 102 ? 2.518 -16.641 -2.848 1 97.5 102 PHE A N 1
ATOM 776 C CA . PHE A 1 102 ? 3.885 -16.734 -2.348 1 97.5 102 PHE A CA 1
ATOM 777 C C . PHE A 1 102 ? 4.25 -18.172 -2.021 1 97.5 102 PHE A C 1
ATOM 779 O O . PHE A 1 102 ? 3.502 -18.875 -1.33 1 97.5 102 PHE A O 1
ATOM 786 N N . ILE A 1 103 ? 5.371 -18.578 -2.516 1 95.12 103 ILE A N 1
ATOM 787 C CA . ILE A 1 103 ? 5.812 -19.969 -2.344 1 95.12 103 ILE A CA 1
ATOM 788 C C . ILE A 1 103 ? 7.23 -19.984 -1.776 1 95.12 103 ILE A C 1
ATOM 790 O O . ILE A 1 103 ? 8.102 -19.25 -2.24 1 95.12 103 ILE A O 1
ATOM 794 N N . GLU A 1 104 ? 7.406 -20.859 -0.813 1 91 104 GLU A N 1
ATOM 795 C CA . GLU A 1 104 ? 8.758 -21.047 -0.283 1 91 104 GLU A CA 1
ATOM 796 C C . GLU A 1 104 ? 9.609 -21.875 -1.233 1 91 104 GLU A C 1
ATOM 798 O O . GLU A 1 104 ? 9.188 -22.938 -1.69 1 91 104 GLU A O 1
ATOM 803 N N . LYS A 1 105 ? 10.68 -21.344 -1.611 1 86.56 105 LYS A N 1
ATOM 804 C CA . LYS A 1 105 ? 11.664 -22.016 -2.453 1 86.56 105 LYS A CA 1
ATOM 805 C C . LYS A 1 105 ? 13.07 -21.875 -1.868 1 86.56 105 LYS A C 1
ATOM 807 O O . LYS A 1 105 ? 13.656 -20.797 -1.898 1 86.56 105 LYS A O 1
ATOM 812 N N . LYS A 1 106 ? 13.555 -23.109 -1.35 1 78.38 106 LYS A N 1
ATOM 813 C CA . LYS A 1 106 ? 14.859 -23.125 -0.686 1 78.38 106 LYS A CA 1
ATOM 814 C C . LYS A 1 106 ? 14.898 -22.125 0.469 1 78.38 106 LYS A C 1
ATOM 816 O O . LYS A 1 106 ? 14.109 -22.219 1.408 1 78.38 106 LYS A O 1
ATOM 821 N N . ASN A 1 107 ? 15.609 -21.031 0.506 1 78.81 107 ASN A N 1
ATOM 822 C CA . ASN A 1 107 ? 15.742 -20.062 1.6 1 78.81 107 ASN A CA 1
ATOM 823 C C . ASN A 1 107 ? 15.156 -18.703 1.23 1 78.81 107 ASN A C 1
ATOM 825 O O . ASN A 1 107 ? 15.555 -17.688 1.791 1 78.81 107 ASN A O 1
ATOM 829 N N . GLN A 1 108 ? 14.281 -18.859 0.225 1 85.88 108 GLN A N 1
ATOM 830 C CA . GLN A 1 108 ? 13.656 -17.609 -0.162 1 85.88 108 GLN A CA 1
ATOM 831 C C . GLN A 1 108 ? 12.164 -17.797 -0.436 1 85.88 108 GLN A C 1
ATOM 833 O O . GLN A 1 108 ? 11.664 -18.922 -0.444 1 85.88 108 GLN A O 1
ATOM 838 N N . VAL A 1 109 ? 11.438 -16.797 -0.515 1 95.25 109 VAL A N 1
ATOM 839 C CA . VAL A 1 109 ? 10.031 -16.812 -0.904 1 95.25 109 VAL A CA 1
ATOM 840 C C . VAL A 1 109 ? 9.867 -16.188 -2.289 1 95.25 109 VAL A C 1
ATOM 842 O O . VAL A 1 109 ? 10.359 -15.086 -2.539 1 95.25 109 VAL A O 1
ATOM 845 N N . ILE A 1 110 ? 9.289 -16.906 -3.168 1 95.88 110 ILE A N 1
ATOM 846 C CA . ILE A 1 110 ? 9.078 -16.375 -4.512 1 95.88 110 ILE A CA 1
ATOM 847 C C . ILE A 1 110 ? 7.605 -16.016 -4.695 1 95.88 110 ILE A C 1
ATOM 849 O O . ILE A 1 110 ? 6.734 -16.531 -4.004 1 95.88 110 ILE A O 1
ATOM 853 N N . LEU A 1 111 ? 7.383 -15.094 -5.594 1 97.81 111 LEU A N 1
ATOM 854 C CA . LEU A 1 111 ? 6.055 -14.75 -6.082 1 97.81 111 LEU A CA 1
ATOM 855 C C . LEU A 1 111 ? 5.723 -15.523 -7.355 1 97.81 111 LEU A C 1
ATOM 857 O O . LEU A 1 111 ? 6.488 -15.5 -8.32 1 97.81 111 LEU A O 1
ATOM 861 N N . VAL A 1 112 ? 4.652 -16.219 -7.34 1 97.5 112 VAL A N 1
ATOM 862 C CA . VAL A 1 112 ? 4.125 -16.844 -8.547 1 97.5 112 VAL A CA 1
ATOM 863 C C . VAL A 1 112 ? 2.807 -16.188 -8.938 1 97.5 112 VAL A C 1
ATOM 865 O O . VAL A 1 112 ? 1.812 -16.297 -8.211 1 97.5 112 VAL A O 1
ATOM 868 N N . SER A 1 113 ? 2.816 -15.539 -10.07 1 98.19 113 SER A N 1
ATOM 869 C CA . SER A 1 113 ? 1.624 -14.875 -10.578 1 98.19 113 SER A CA 1
ATOM 870 C C . SER A 1 113 ? 1.012 -15.648 -11.742 1 98.19 113 SER A C 1
ATOM 872 O O . SER A 1 113 ? 1.729 -16.125 -12.625 1 98.19 113 SER A O 1
ATOM 874 N N . GLY A 1 114 ? -0.269 -15.805 -11.695 1 98.31 114 GLY A N 1
ATOM 875 C CA . GLY A 1 114 ? -1.011 -16.438 -12.773 1 98.31 114 GLY A CA 1
ATOM 876 C C . GLY A 1 114 ? -1.965 -15.492 -13.477 1 98.31 114 GLY A C 1
ATOM 877 O O . GLY A 1 114 ? -2.627 -14.68 -12.836 1 98.31 114 GLY A O 1
ATOM 878 N N . GLU A 1 115 ? -2.047 -15.664 -14.789 1 98.44 115 GLU A N 1
ATOM 879 C CA . GLU A 1 115 ? -2.979 -14.867 -15.586 1 98.44 115 GLU A CA 1
ATOM 880 C C . GLU A 1 115 ? -3.518 -15.664 -16.766 1 98.44 115 GLU A C 1
ATOM 882 O O . GLU A 1 115 ? -2.785 -16.438 -17.391 1 98.44 115 GLU A O 1
ATOM 887 N N . LYS A 1 116 ? -4.758 -15.438 -17.047 1 98.19 116 LYS A N 1
ATOM 888 C CA . LYS A 1 116 ? -5.367 -16.062 -18.219 1 98.19 116 LYS A CA 1
ATOM 889 C C . LYS A 1 116 ? -4.754 -15.539 -19.516 1 98.19 116 LYS A C 1
ATOM 891 O O . LYS A 1 116 ? -4.469 -14.344 -19.625 1 98.19 116 LYS A O 1
ATOM 896 N N . ILE A 1 117 ? -4.609 -16.516 -20.391 1 96.88 117 ILE A N 1
ATOM 897 C CA . ILE A 1 117 ? -4.191 -16.172 -21.734 1 96.88 117 ILE A CA 1
ATOM 898 C C . ILE A 1 117 ? -5.363 -16.328 -22.703 1 96.88 117 ILE A C 1
ATOM 900 O O . ILE A 1 117 ? -6.008 -17.391 -22.734 1 96.88 117 ILE A O 1
ATOM 904 N N . GLY A 1 118 ? -5.703 -15.312 -23.438 1 92.25 118 GLY A N 1
ATOM 905 C CA . GLY A 1 118 ? -6.77 -15.414 -24.422 1 92.25 118 GLY A CA 1
ATOM 906 C C . GLY A 1 118 ? -7.625 -14.164 -24.5 1 92.25 118 GLY A C 1
ATOM 907 O O . GLY A 1 118 ? -7.379 -13.188 -23.797 1 92.25 118 GLY A O 1
ATOM 908 N N . ASN A 1 119 ? -8.578 -14.227 -25.359 1 91.31 119 ASN A N 1
ATOM 909 C CA . ASN A 1 119 ? -9.391 -13.047 -25.641 1 91.31 119 ASN A CA 1
ATOM 910 C C . ASN A 1 119 ? -10.719 -13.094 -24.875 1 91.31 119 ASN A C 1
ATOM 912 O O . ASN A 1 119 ? -11.336 -12.055 -24.656 1 91.31 119 ASN A O 1
ATOM 916 N N . ASP A 1 120 ? -11.133 -14.25 -24.578 1 94.31 120 ASP A N 1
ATOM 917 C CA . ASP A 1 120 ? -12.406 -14.398 -23.875 1 94.31 120 ASP A CA 1
ATOM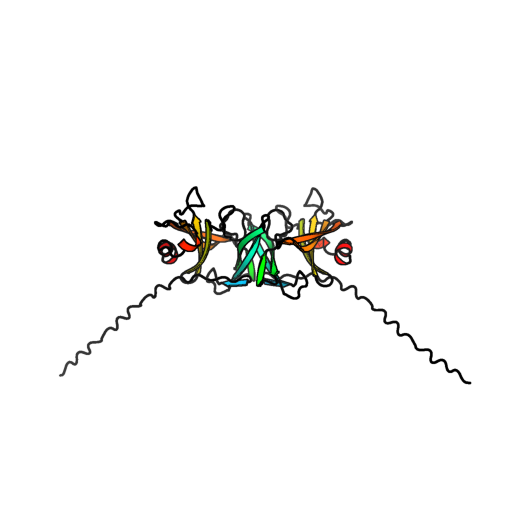 918 C C . ASP A 1 120 ? -12.18 -14.859 -22.438 1 94.31 120 ASP A C 1
ATOM 920 O O . ASP A 1 120 ? -11.992 -16.047 -22.188 1 94.31 120 ASP A O 1
ATOM 924 N N . MET A 1 121 ? -12.32 -14.031 -21.547 1 94.81 121 MET A N 1
ATOM 925 C CA . MET A 1 121 ? -12.023 -14.281 -20.141 1 94.81 121 MET A CA 1
ATOM 926 C C . MET A 1 121 ? -13.125 -15.109 -19.484 1 94.81 121 MET A C 1
ATOM 928 O O . MET A 1 121 ? -12.953 -15.617 -18.375 1 94.81 121 MET A O 1
ATOM 932 N N . LEU A 1 122 ? -14.219 -15.273 -20.156 1 96.62 122 LEU A N 1
ATOM 933 C CA . LEU A 1 122 ? -15.352 -16 -19.594 1 96.62 122 LEU A CA 1
ATOM 934 C C . LEU A 1 122 ? -15.281 -17.484 -19.953 1 96.62 122 LEU A C 1
ATOM 936 O O . LEU A 1 122 ? -16.109 -18.281 -19.5 1 96.62 122 LEU A O 1
ATOM 940 N N . GLN A 1 123 ? -14.312 -17.875 -20.766 1 96.94 123 GLN A N 1
ATOM 941 C CA . GLN A 1 123 ? -14.109 -19.266 -21.156 1 96.94 123 GLN A CA 1
ATOM 942 C C . GLN A 1 123 ? -12.867 -19.844 -20.5 1 96.94 123 GLN A C 1
ATOM 944 O O . GLN A 1 123 ? -12.039 -19.109 -19.953 1 96.94 123 GLN A O 1
ATOM 949 N N . SER A 1 124 ? -12.844 -21.203 -20.484 1 98.06 124 SER A N 1
ATOM 950 C CA . SER A 1 124 ? -11.625 -21.875 -20.047 1 98.06 124 SER A CA 1
ATOM 951 C C . SER A 1 124 ? -10.477 -21.609 -21.031 1 98.06 124 SER A C 1
ATOM 953 O O . SER A 1 124 ? -10.625 -21.828 -22.234 1 98.06 124 SER A O 1
ATOM 955 N N . THR A 1 125 ? -9.391 -21.125 -20.562 1 98.12 125 THR A N 1
ATOM 956 C CA . THR A 1 125 ? -8.211 -20.828 -21.359 1 98.12 125 THR A CA 1
ATOM 957 C C . THR A 1 125 ? -6.941 -21.297 -20.656 1 98.12 125 THR A C 1
ATOM 959 O O . THR A 1 125 ? -6.977 -21.625 -19.469 1 98.12 125 THR A O 1
ATOM 962 N N . PRO A 1 126 ? -5.844 -21.391 -21.375 1 98.25 126 PRO A N 1
ATOM 963 C CA . PRO A 1 126 ? -4.574 -21.641 -20.688 1 98.25 126 PRO A CA 1
ATOM 964 C C . PRO A 1 126 ? -4.191 -20.516 -19.719 1 98.25 126 PRO A C 1
ATOM 966 O O . PRO A 1 126 ? -4.668 -19.391 -19.875 1 98.25 126 PRO A O 1
ATOM 969 N N . ILE A 1 127 ? -3.428 -20.844 -18.734 1 98.62 127 ILE A N 1
ATOM 970 C CA . ILE A 1 127 ? -2.932 -19.891 -17.75 1 98.62 127 ILE A CA 1
ATOM 971 C C . ILE A 1 127 ? -1.417 -19.75 -17.891 1 98.62 127 ILE A C 1
ATOM 973 O O . ILE A 1 127 ? -0.7 -20.734 -18 1 98.62 127 ILE A O 1
ATOM 977 N N . ARG A 1 128 ? -0.944 -18.516 -18 1 98.69 128 ARG A N 1
ATOM 978 C CA . ARG A 1 128 ? 0.485 -18.25 -17.875 1 98.69 128 ARG A CA 1
ATOM 979 C C . ARG A 1 128 ? 0.865 -18 -16.422 1 98.69 128 ARG A C 1
ATOM 981 O O . ARG A 1 128 ? 0.273 -17.141 -15.758 1 98.69 128 ARG A O 1
ATOM 988 N N . PHE A 1 129 ? 1.826 -18.719 -15.922 1 98.31 129 PHE A N 1
ATOM 989 C CA . PHE A 1 129 ? 2.422 -18.453 -14.617 1 98.31 129 PHE A CA 1
ATOM 990 C C . PHE A 1 129 ? 3.801 -17.828 -14.766 1 98.31 129 PHE A C 1
ATOM 992 O O . PHE A 1 129 ? 4.578 -18.219 -15.641 1 98.31 129 PHE A O 1
ATOM 999 N N . SER A 1 130 ? 4.078 -16.828 -13.984 1 98.25 130 SER A N 1
ATOM 1000 C CA . SER A 1 130 ? 5.379 -16.172 -13.922 1 98.25 130 SER A CA 1
ATOM 1001 C C . SER A 1 130 ? 5.914 -16.141 -12.492 1 98.25 130 SER A C 1
ATOM 1003 O O . SER A 1 130 ? 5.16 -15.906 -11.547 1 98.25 130 SER A O 1
ATOM 1005 N N . SER A 1 131 ? 7.16 -16.359 -12.375 1 97.19 131 SER A N 1
ATOM 1006 C CA . SER A 1 131 ? 7.781 -16.328 -11.055 1 97.19 131 SER A CA 1
ATOM 1007 C C . SER A 1 131 ? 8.734 -15.148 -10.906 1 97.19 131 SER A C 1
ATOM 1009 O O . SER A 1 131 ? 9.375 -14.742 -11.883 1 97.19 131 SER A O 1
ATOM 1011 N N . TYR A 1 132 ? 8.758 -14.609 -9.742 1 97.06 132 TYR A N 1
ATOM 1012 C CA . TYR A 1 132 ? 9.586 -13.461 -9.391 1 97.06 132 TYR A CA 1
ATOM 1013 C C . TYR A 1 132 ? 10.266 -13.664 -8.047 1 97.06 132 TYR A C 1
ATOM 1015 O O . TYR A 1 132 ? 9.719 -14.336 -7.164 1 97.06 132 TYR A O 1
ATOM 1023 N N . THR A 1 133 ? 11.391 -13.094 -7.898 1 95.44 133 THR A N 1
ATOM 1024 C CA . THR A 1 133 ? 12.109 -13.023 -6.629 1 95.44 133 THR A CA 1
ATOM 1025 C C . THR A 1 133 ? 12.469 -11.578 -6.289 1 95.44 133 THR A C 1
ATOM 1027 O O . THR A 1 133 ? 12.68 -10.758 -7.184 1 95.44 133 THR A O 1
ATOM 1030 N N . ILE A 1 134 ? 12.422 -11.266 -5.012 1 96.06 134 ILE A N 1
ATOM 1031 C CA . ILE A 1 134 ? 12.797 -9.906 -4.629 1 96.06 134 ILE A CA 1
ATOM 1032 C C . ILE A 1 134 ? 14.32 -9.75 -4.703 1 96.06 134 ILE A C 1
ATOM 1034 O O . ILE A 1 134 ? 15.062 -10.586 -4.18 1 96.06 134 ILE A O 1
ATOM 1038 N N . THR A 1 135 ? 14.711 -8.734 -5.336 1 94.81 135 THR A N 1
ATOM 1039 C CA . THR A 1 135 ? 16.125 -8.359 -5.422 1 94.81 135 THR A CA 1
ATOM 1040 C C . THR A 1 135 ? 16.312 -6.895 -5.051 1 94.81 135 THR A C 1
ATOM 1042 O O . THR A 1 135 ? 15.352 -6.129 -4.992 1 94.81 135 THR A O 1
ATOM 1045 N N . LYS A 1 136 ? 17.484 -6.629 -4.703 1 93.31 136 LYS A N 1
ATOM 1046 C CA . LYS A 1 136 ? 17.875 -5.25 -4.422 1 93.31 136 LYS A CA 1
ATOM 1047 C C . LYS A 1 136 ? 18.844 -4.719 -5.477 1 93.31 136 LYS A C 1
ATOM 1049 O O . LYS A 1 136 ? 19.891 -5.324 -5.723 1 93.31 136 LYS A O 1
ATOM 1054 N N . GLN A 1 137 ? 18.359 -3.691 -6.203 1 88.94 137 GLN A N 1
ATOM 1055 C CA . GLN A 1 137 ? 19.219 -3.004 -7.176 1 88.94 137 GLN A CA 1
ATOM 1056 C C . GLN A 1 137 ? 19.203 -1.496 -6.941 1 88.94 137 GLN A C 1
ATOM 1058 O O . GLN A 1 137 ? 18.141 -0.877 -6.895 1 88.94 137 GLN A O 1
ATOM 1063 N N . ASP A 1 138 ? 20.406 -0.827 -6.75 1 87.12 138 ASP A N 1
ATOM 1064 C CA . ASP A 1 138 ? 20.516 0.611 -6.527 1 87.12 138 ASP A CA 1
ATOM 1065 C C . ASP A 1 138 ? 19.625 1.059 -5.371 1 87.12 138 ASP A C 1
ATOM 1067 O O . ASP A 1 138 ? 18.875 2.018 -5.5 1 87.12 138 ASP A O 1
ATOM 1071 N N . LYS A 1 139 ? 19.609 0.294 -4.316 1 85.25 139 LYS A N 1
ATOM 1072 C CA . LYS A 1 139 ? 18.906 0.559 -3.062 1 85.25 139 LYS A CA 1
ATOM 1073 C C . LYS A 1 139 ? 17.406 0.353 -3.217 1 85.25 139 LYS A C 1
ATOM 1075 O O . LYS A 1 139 ? 16.641 0.614 -2.287 1 85.25 139 LYS A O 1
ATOM 1080 N N . GLN A 1 140 ? 17.047 -0.122 -4.434 1 92.25 140 GLN A N 1
ATOM 1081 C CA . GLN A 1 140 ? 15.641 -0.36 -4.703 1 92.25 140 GLN A CA 1
ATOM 1082 C C . GLN A 1 140 ? 15.312 -1.851 -4.66 1 92.25 140 GLN A C 1
ATOM 1084 O O . GLN A 1 140 ? 15.984 -2.654 -5.316 1 92.25 140 GLN A O 1
ATOM 1089 N N . TYR A 1 141 ? 14.391 -2.133 -3.826 1 94.69 141 TYR A N 1
ATOM 1090 C CA . TYR A 1 141 ? 13.844 -3.484 -3.883 1 94.69 141 TYR A CA 1
ATOM 1091 C C . TYR A 1 141 ? 12.797 -3.605 -4.98 1 94.69 141 TYR A C 1
ATOM 1093 O O . TYR A 1 141 ? 11.945 -2.729 -5.133 1 94.69 141 TYR A O 1
ATOM 1101 N N . LYS A 1 142 ? 12.906 -4.695 -5.676 1 95.94 142 LYS A N 1
ATOM 1102 C CA . LYS A 1 142 ? 11.953 -4.949 -6.754 1 95.94 142 LYS A CA 1
ATOM 1103 C C . LYS A 1 142 ? 11.727 -6.445 -6.945 1 95.94 142 LYS A C 1
ATOM 1105 O O . LYS A 1 142 ? 12.516 -7.266 -6.477 1 95.94 142 LYS A O 1
ATOM 1110 N N . TRP A 1 143 ? 10.633 -6.746 -7.574 1 97.19 143 TRP A N 1
ATOM 1111 C CA . TRP A 1 143 ? 10.391 -8.102 -8.062 1 97.19 143 TRP A CA 1
ATOM 1112 C C . TRP A 1 143 ? 11.133 -8.344 -9.375 1 97.19 143 TRP A C 1
ATOM 1114 O O . TRP A 1 143 ? 10.852 -7.68 -10.383 1 97.19 143 TRP A O 1
ATOM 1124 N N . ALA A 1 144 ? 12.047 -9.242 -9.312 1 96.44 144 ALA A N 1
ATOM 1125 C CA . ALA A 1 144 ? 12.789 -9.609 -10.516 1 96.44 144 ALA A CA 1
ATOM 1126 C C . ALA A 1 144 ? 12.211 -10.859 -11.156 1 96.44 144 ALA A C 1
ATOM 1128 O O . ALA A 1 144 ? 12.117 -11.906 -10.516 1 96.44 144 ALA A O 1
ATOM 1129 N N . PHE A 1 145 ? 11.922 -10.766 -12.453 1 97.5 145 PHE A N 1
ATOM 1130 C CA . PHE A 1 145 ? 11.391 -11.898 -13.203 1 97.5 145 PHE A CA 1
ATOM 1131 C C . PHE A 1 145 ? 12.398 -13.039 -13.242 1 97.5 145 PHE A C 1
ATOM 1133 O O . PHE A 1 145 ? 13.594 -12.812 -13.469 1 97.5 145 PHE A O 1
ATOM 1140 N N . SER A 1 146 ? 11.875 -14.266 -13.031 1 95.5 146 SER A N 1
ATOM 1141 C CA . SER A 1 146 ? 12.75 -15.445 -13.062 1 95.5 146 SER A CA 1
ATOM 1142 C C . SER A 1 146 ? 12.406 -16.359 -14.234 1 95.5 146 SER A C 1
ATOM 1144 O O . SER A 1 146 ? 13.25 -16.609 -15.094 1 95.5 146 SER A O 1
ATOM 1146 N N . ALA A 1 147 ? 11.227 -16.859 -14.25 1 96.44 147 ALA A N 1
ATOM 1147 C CA . ALA A 1 147 ? 10.789 -17.797 -15.273 1 96.44 147 ALA A CA 1
ATOM 1148 C C . ALA A 1 147 ? 9.273 -17.766 -15.445 1 96.44 147 ALA A C 1
ATOM 1150 O O . ALA A 1 147 ? 8.57 -17.125 -14.656 1 96.44 147 ALA A O 1
ATOM 1151 N N . TYR A 1 148 ? 8.852 -18.328 -16.547 1 98.06 148 TYR A N 1
ATOM 1152 C CA . TYR A 1 148 ? 7.418 -18.5 -16.734 1 98.06 148 TYR A CA 1
ATOM 1153 C C . TYR A 1 148 ? 7.098 -19.859 -17.328 1 98.06 148 TYR A C 1
ATOM 1155 O O . TYR A 1 148 ? 7.992 -20.562 -17.828 1 98.06 148 TYR A O 1
ATOM 1163 N N . CYS A 1 149 ? 5.914 -20.297 -17.219 1 98 149 CYS A N 1
ATOM 1164 C CA . CYS A 1 149 ? 5.367 -21.469 -17.906 1 98 149 CYS A CA 1
ATOM 1165 C C . CYS A 1 149 ? 3.912 -21.234 -18.297 1 98 149 CYS A C 1
ATOM 1167 O O . CYS A 1 149 ? 3.256 -20.328 -17.766 1 98 149 CYS A O 1
ATOM 1169 N N . VAL A 1 150 ? 3.438 -21.953 -19.312 1 98.38 150 VAL A N 1
ATOM 1170 C CA . VAL A 1 150 ? 2.045 -21.938 -19.734 1 98.38 150 VAL A CA 1
ATOM 1171 C C . VAL A 1 150 ? 1.437 -23.328 -19.609 1 98.38 150 VAL A C 1
ATOM 1173 O O . VAL A 1 150 ? 2.057 -24.328 -19.984 1 98.38 150 VAL A O 1
ATOM 1176 N N . THR A 1 151 ? 0.289 -23.359 -19.016 1 98.25 151 THR A N 1
ATOM 1177 C CA . THR A 1 151 ? -0.355 -24.656 -18.797 1 98.25 151 THR A CA 1
ATOM 1178 C C . THR A 1 151 ? -0.756 -25.281 -20.125 1 98.25 151 THR A C 1
ATOM 1180 O O . THR A 1 151 ? -1.155 -24.578 -21.062 1 98.25 151 THR A O 1
ATOM 1183 N N . ASN A 1 152 ? -0.64 -26.594 -20.219 1 96.94 152 ASN A N 1
ATOM 1184 C CA . ASN A 1 152 ? -1.206 -27.312 -21.344 1 96.94 152 ASN A CA 1
ATOM 1185 C C . ASN A 1 152 ? -2.723 -27.438 -21.234 1 96.94 152 ASN A C 1
ATOM 1187 O O . ASN A 1 152 ? -3.432 -27.391 -22.234 1 96.94 152 ASN A O 1
ATOM 1191 N N . SER A 1 153 ? -3.223 -27.594 -20.047 1 97.5 153 SER A N 1
ATOM 1192 C CA . SER A 1 153 ? -4.652 -27.656 -19.766 1 97.5 153 SER A CA 1
ATOM 1193 C C . SER A 1 153 ? -5.27 -26.266 -19.734 1 97.5 153 SER A C 1
ATOM 1195 O O . SER A 1 153 ? -4.555 -25.266 -19.641 1 97.5 153 SER A O 1
ATOM 1197 N N . THR A 1 154 ? -6.586 -26.234 -19.906 1 97.94 154 THR A N 1
ATOM 1198 C CA . THR A 1 154 ? -7.324 -24.984 -19.781 1 97.94 154 THR A CA 1
ATOM 1199 C C . THR A 1 154 ? -8.078 -24.906 -18.453 1 97.94 154 THR A C 1
ATOM 1201 O O . THR A 1 154 ? -8.398 -25.953 -17.875 1 97.94 154 THR A O 1
ATOM 1204 N N . TYR A 1 155 ? -8.258 -23.734 -17.938 1 98.12 155 TYR A N 1
ATOM 1205 C CA . TYR A 1 155 ? -8.938 -23.484 -16.672 1 98.12 155 TYR A CA 1
ATOM 1206 C C . TYR A 1 155 ? -9.898 -22.312 -16.781 1 98.12 155 TYR A C 1
ATOM 1208 O O . TYR A 1 155 ? -9.594 -21.312 -17.438 1 98.12 155 TYR A O 1
ATOM 1216 N N . LEU A 1 156 ? -11.031 -22.438 -16.172 1 98.12 156 LEU A N 1
ATOM 1217 C CA . LEU A 1 156 ? -11.969 -21.328 -16.094 1 98.12 156 LEU A CA 1
ATOM 1218 C C . LEU A 1 156 ? -11.5 -20.281 -15.094 1 98.12 156 LEU A C 1
ATOM 1220 O O . LEU A 1 156 ? -11.484 -19.094 -15.391 1 98.12 156 LEU A O 1
ATOM 1224 N N . ASN A 1 157 ? -11.086 -20.672 -13.93 1 98.12 157 ASN A N 1
ATOM 1225 C CA . ASN A 1 157 ? -10.586 -19.844 -12.836 1 98.12 157 ASN A CA 1
ATOM 1226 C C . ASN A 1 157 ? -9.086 -20.031 -12.633 1 98.12 157 ASN A C 1
ATOM 1228 O O . ASN A 1 157 ? -8.609 -21.156 -12.477 1 98.12 157 ASN A O 1
ATOM 1232 N N . VAL A 1 158 ? -8.336 -18.922 -12.555 1 98.19 158 VAL A N 1
ATOM 1233 C CA . VAL A 1 158 ? -6.895 -19 -12.352 1 98.19 158 VAL A CA 1
ATOM 1234 C C . VAL A 1 158 ? -6.594 -19.766 -11.062 1 98.19 158 VAL A C 1
ATOM 1236 O O . VAL A 1 158 ? -5.602 -20.5 -10.992 1 98.19 158 VAL A O 1
ATOM 1239 N N . ASP A 1 159 ? -7.43 -19.688 -10.062 1 97.38 159 ASP A N 1
ATOM 1240 C CA . ASP A 1 159 ? -7.215 -20.344 -8.773 1 97.38 159 ASP A CA 1
ATOM 1241 C C . ASP A 1 159 ? -7.098 -21.859 -8.945 1 97.38 159 ASP A C 1
ATOM 1243 O O . ASP A 1 159 ? -6.324 -22.5 -8.234 1 97.38 159 ASP A O 1
ATOM 1247 N N . ASP A 1 160 ? -7.793 -22.375 -9.859 1 97.69 160 ASP A N 1
ATOM 1248 C CA . ASP A 1 160 ? -7.828 -23.828 -10.062 1 97.69 160 ASP A CA 1
ATOM 1249 C C . ASP A 1 160 ? -6.555 -24.312 -10.758 1 97.69 160 ASP A C 1
ATOM 1251 O O . ASP A 1 160 ? -6.27 -25.5 -10.781 1 97.69 160 ASP A O 1
ATOM 1255 N N . ALA A 1 161 ? -5.852 -23.391 -11.312 1 97.81 161 ALA A N 1
ATOM 1256 C CA . ALA A 1 161 ? -4.695 -23.75 -12.133 1 97.81 161 ALA A CA 1
ATOM 1257 C C . ALA A 1 161 ? -3.441 -23.891 -11.273 1 97.81 161 ALA A C 1
ATOM 1259 O O . ALA A 1 161 ? -2.424 -24.422 -11.727 1 97.81 161 ALA A O 1
ATOM 1260 N N . PHE A 1 162 ? -3.459 -23.484 -9.992 1 96 162 PHE A N 1
ATOM 1261 C CA . PHE A 1 162 ? -2.262 -23.469 -9.156 1 96 162 PHE A CA 1
ATOM 1262 C C . PHE A 1 162 ? -1.841 -24.891 -8.797 1 96 162 PHE A C 1
ATOM 1264 O O . PHE A 1 162 ? -0.784 -25.094 -8.195 1 96 162 PHE A O 1
ATOM 1271 N N . VAL A 1 163 ? -2.537 -25.891 -9.234 1 93.75 163 VAL A N 1
ATOM 1272 C CA . VAL A 1 163 ? -2.174 -27.281 -9.008 1 93.75 163 VAL A CA 1
ATOM 1273 C C . VAL A 1 163 ? -1.518 -27.859 -10.258 1 93.75 163 VAL A C 1
ATOM 1275 O O . VAL A 1 163 ? -1.101 -29.016 -10.273 1 93.75 163 VAL A O 1
ATOM 1278 N N . ASP A 1 164 ? -1.51 -27.062 -11.344 1 96.19 164 ASP A N 1
ATOM 1279 C CA . ASP A 1 164 ? -0.983 -27.531 -12.617 1 96.19 164 ASP A CA 1
ATOM 1280 C C . ASP A 1 164 ? 0.492 -27.906 -12.492 1 96.19 164 ASP A C 1
ATOM 1282 O O . ASP A 1 164 ? 1.271 -27.203 -11.867 1 96.19 164 ASP A O 1
ATOM 1286 N N . PRO A 1 165 ? 0.93 -28.953 -13.109 1 94.06 165 PRO A N 1
ATOM 1287 C CA . PRO A 1 165 ? 2.32 -29.406 -13.031 1 94.06 165 PRO A CA 1
ATOM 1288 C C . PRO A 1 165 ? 3.307 -28.391 -13.594 1 94.06 165 PRO A C 1
ATOM 1290 O O . PRO A 1 165 ? 4.504 -28.453 -13.305 1 94.06 165 PRO A O 1
ATOM 1293 N N . CYS A 1 166 ? 2.777 -27.516 -14.43 1 93 166 CYS A N 1
ATOM 1294 C CA . CYS A 1 166 ? 3.652 -26.516 -15.008 1 93 166 CYS A CA 1
ATOM 1295 C C . CYS A 1 166 ? 4.379 -25.734 -13.922 1 93 166 CYS A C 1
ATOM 1297 O O . CYS A 1 166 ? 5.535 -25.344 -14.094 1 93 166 CYS A O 1
ATOM 1299 N N . ILE A 1 167 ? 3.793 -25.516 -12.805 1 92.38 167 ILE A N 1
ATOM 1300 C CA . ILE A 1 167 ? 4.312 -24.719 -11.711 1 92.38 167 ILE A CA 1
ATOM 1301 C C . ILE A 1 167 ? 5.578 -25.359 -11.141 1 92.38 167 ILE A C 1
ATOM 1303 O O . ILE A 1 167 ? 6.465 -24.672 -10.641 1 92.38 167 ILE A O 1
ATOM 1307 N N . ASN A 1 168 ? 5.68 -26.656 -11.25 1 90.38 168 ASN A N 1
ATOM 1308 C CA . ASN A 1 168 ? 6.859 -27.375 -10.781 1 90.38 168 ASN A CA 1
ATOM 1309 C C . ASN A 1 168 ? 8.133 -26.859 -11.469 1 90.38 168 ASN A C 1
ATOM 1311 O O . ASN A 1 168 ? 9.203 -26.859 -10.867 1 90.38 168 ASN A O 1
ATOM 1315 N N . LYS A 1 169 ? 7.992 -26.438 -12.664 1 89.06 169 LYS A N 1
ATOM 1316 C CA . LYS A 1 169 ? 9.125 -25.906 -13.406 1 89.06 169 LYS A CA 1
ATOM 1317 C C . LYS A 1 169 ? 9.625 -24.594 -12.789 1 89.06 169 LYS A C 1
ATOM 1319 O O . LYS A 1 169 ? 10.797 -24.25 -12.914 1 89.06 169 LYS A O 1
ATOM 1324 N N . LEU A 1 170 ? 8.711 -23.844 -12.18 1 91.56 170 LEU A N 1
ATOM 1325 C CA . LEU A 1 170 ? 9.039 -22.547 -11.609 1 91.56 170 LEU A CA 1
ATOM 1326 C C . LEU A 1 170 ? 9.664 -22.688 -10.227 1 91.56 170 LEU A C 1
ATOM 1328 O O . LEU A 1 170 ? 10.469 -21.844 -9.812 1 91.56 170 LEU A O 1
ATOM 1332 N N . ILE A 1 171 ? 9.344 -23.734 -9.508 1 87.19 171 ILE A N 1
ATOM 1333 C CA . ILE A 1 171 ? 9.719 -23.828 -8.102 1 87.19 171 ILE A CA 1
ATOM 1334 C C . ILE A 1 171 ? 10.914 -24.766 -7.949 1 87.19 171 ILE A C 1
ATOM 1336 O O . ILE A 1 171 ? 11.625 -24.719 -6.941 1 87.19 171 ILE A O 1
ATOM 1340 N N . ARG A 1 172 ? 11.211 -25.703 -8.773 1 77.81 172 ARG A N 1
ATOM 1341 C CA . ARG A 1 172 ? 12.305 -26.656 -8.656 1 77.81 172 ARG A CA 1
ATOM 1342 C C . ARG A 1 172 ? 13.57 -26.125 -9.305 1 77.81 172 ARG A C 1
ATOM 1344 O O . ARG A 1 172 ? 14.68 -26.531 -8.945 1 77.81 172 ARG A O 1
ATOM 1351 N N . ASN A 1 173 ? 13.492 -25.219 -10.305 1 63.09 173 ASN A N 1
ATOM 1352 C CA . ASN A 1 173 ? 14.719 -24.781 -10.953 1 63.09 173 ASN A CA 1
ATOM 1353 C C . ASN A 1 173 ? 15.359 -23.609 -10.219 1 63.09 173 ASN A C 1
ATOM 1355 O O . ASN A 1 173 ? 14.656 -22.734 -9.703 1 63.09 173 ASN A O 1
ATOM 1359 N N . MET B 1 1 ? -31.25 30.766 70.312 1 35.69 1 MET B N 1
ATOM 1360 C CA . MET B 1 1 ? -31.547 30.062 69.062 1 35.69 1 MET B CA 1
ATOM 1361 C C . MET B 1 1 ? -30.625 30.531 67.938 1 35.69 1 MET B C 1
ATOM 1363 O O . MET B 1 1 ? -30.766 31.656 67.438 1 35.69 1 MET B O 1
ATOM 1367 N N . ASN B 1 2 ? -29.266 30.188 68.062 1 40.06 2 ASN B N 1
ATOM 13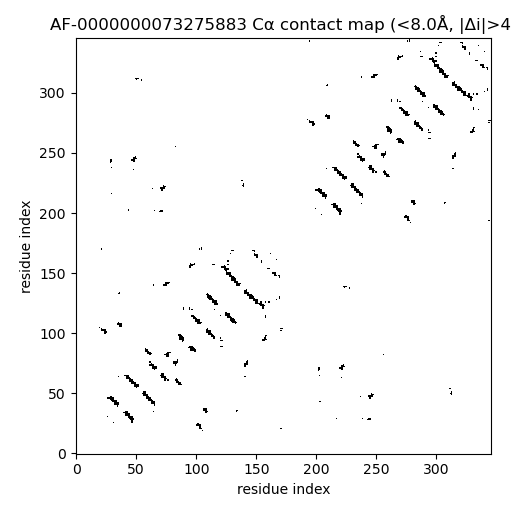68 C CA . ASN B 1 2 ? -28.094 30.453 67.25 1 40.06 2 ASN B CA 1
ATOM 1369 C C . ASN B 1 2 ? -28.25 29.859 65.812 1 40.06 2 ASN B C 1
ATOM 1371 O O . ASN B 1 2 ? -28.391 28.641 65.688 1 40.06 2 ASN B O 1
ATOM 1375 N N . ILE B 1 3 ? -28.891 30.625 64.938 1 44.38 3 ILE B N 1
ATOM 1376 C CA . ILE B 1 3 ? -29.062 30.328 63.531 1 44.38 3 ILE B CA 1
ATOM 1377 C C . ILE B 1 3 ? -27.688 30.203 62.875 1 44.38 3 ILE B C 1
ATOM 1379 O O . ILE B 1 3 ? -26.953 31.172 62.75 1 44.38 3 ILE B O 1
ATOM 1383 N N . MET B 1 4 ? -26.922 29.141 63.156 1 44.28 4 MET B N 1
ATOM 1384 C CA . MET B 1 4 ? -25.719 28.828 62.406 1 44.28 4 MET B CA 1
ATOM 1385 C C . MET B 1 4 ? -26.016 28.672 60.906 1 44.28 4 MET B C 1
ATOM 1387 O O . MET B 1 4 ? -26.844 27.844 60.531 1 44.28 4 MET B O 1
ATOM 1391 N N . THR B 1 5 ? -26.016 29.766 60.188 1 34.97 5 THR B N 1
ATOM 1392 C CA . THR B 1 5 ? -26.125 29.719 58.719 1 34.97 5 THR B CA 1
ATOM 1393 C C . THR B 1 5 ? -25 28.891 58.125 1 34.97 5 THR B C 1
ATOM 1395 O O . THR B 1 5 ? -23.828 29.203 58.312 1 34.97 5 THR B O 1
ATOM 1398 N N . LYS B 1 6 ? -25.188 27.531 58 1 49.75 6 LYS B N 1
ATOM 1399 C CA . LYS B 1 6 ? -24.312 26.672 57.188 1 49.75 6 LYS B CA 1
ATOM 1400 C C . LYS B 1 6 ? -24.094 27.234 55.812 1 49.75 6 LYS B C 1
ATOM 1402 O O . LYS B 1 6 ? -25.016 27.25 54.969 1 49.75 6 LYS B O 1
ATOM 1407 N N . LEU B 1 7 ? -23.312 28.375 55.625 1 42.25 7 LEU B N 1
ATOM 1408 C CA . LEU B 1 7 ? -22.969 28.766 54.281 1 42.25 7 LEU B CA 1
ATOM 1409 C C . LEU B 1 7 ? -22.344 27.594 53.531 1 42.25 7 LEU B C 1
ATOM 1411 O O . LEU B 1 7 ? -21.281 27.094 53.938 1 42.25 7 LEU B O 1
ATOM 1415 N N . GLY B 1 8 ? -23.094 26.828 52.812 1 42.97 8 GLY B N 1
ATOM 1416 C CA . GLY B 1 8 ? -22.547 25.812 51.938 1 42.97 8 GLY B CA 1
ATOM 1417 C C . GLY B 1 8 ? -21.688 26.391 50.812 1 42.97 8 GLY B C 1
ATOM 1418 O O . GLY B 1 8 ? -22.125 27.266 50.094 1 42.97 8 GLY B O 1
ATOM 1419 N N . ALA B 1 9 ? -20.359 26.422 51 1 48.69 9 ALA B N 1
ATOM 1420 C CA . ALA B 1 9 ? -19.406 26.734 49.938 1 48.69 9 ALA B CA 1
ATOM 1421 C C . ALA B 1 9 ? -19.656 25.891 48.688 1 48.69 9 ALA B C 1
ATOM 1423 O O . ALA B 1 9 ? -19.609 24.656 48.75 1 48.69 9 ALA B O 1
ATOM 1424 N N . ALA B 1 10 ? -20.375 26.406 47.719 1 48.16 10 ALA B N 1
ATOM 1425 C CA . ALA B 1 10 ? -20.438 25.781 46.406 1 48.16 10 ALA B CA 1
ATOM 1426 C C . ALA B 1 10 ? -19.047 25.672 45.781 1 48.16 10 ALA B C 1
ATOM 1428 O O . ALA B 1 10 ? -18.375 26.688 45.531 1 48.16 10 ALA B O 1
ATOM 1429 N N . VAL B 1 11 ? -18.328 24.562 45.938 1 49.88 11 VAL B N 1
ATOM 1430 C CA . VAL B 1 11 ? -17.125 24.25 45.156 1 49.88 11 VAL B CA 1
ATOM 1431 C C . VAL B 1 11 ? -17.438 24.281 43.656 1 49.88 11 VAL B C 1
ATOM 1433 O O . VAL B 1 11 ? -18.219 23.469 43.156 1 49.88 11 VAL B O 1
ATOM 1436 N N . LEU B 1 12 ? -17.438 25.531 43.125 1 48.41 12 LEU B N 1
ATOM 1437 C CA . LEU B 1 12 ? -17.438 25.594 41.656 1 48.41 12 LEU B CA 1
ATOM 1438 C C . LEU B 1 12 ? -16.281 24.797 41.062 1 48.41 12 LEU B C 1
ATOM 1440 O O . LEU B 1 12 ? -15.117 25.219 41.188 1 48.41 12 LEU B O 1
ATOM 1444 N N . LEU B 1 13 ? -16.391 23.531 40.812 1 48.56 13 LEU B N 1
ATOM 1445 C CA . LEU B 1 13 ? -15.484 22.766 39.969 1 48.56 13 LEU B CA 1
ATOM 1446 C C . LEU B 1 13 ? -15.438 23.312 38.562 1 48.56 13 LEU B C 1
ATOM 1448 O O . LEU B 1 13 ? -16.391 23.141 37.781 1 48.56 13 LEU B O 1
ATOM 1452 N N . THR B 1 14 ? -14.758 24.453 38.344 1 46.22 14 THR B N 1
ATOM 1453 C CA . THR B 1 14 ? -14.422 24.781 36.969 1 46.22 14 THR B CA 1
ATOM 1454 C C . THR B 1 14 ? -13.789 23.578 36.281 1 46.22 14 THR B C 1
ATOM 1456 O O . THR B 1 14 ? -12.758 23.062 36.719 1 46.22 14 THR B O 1
ATOM 1459 N N . SER B 1 15 ? -14.57 22.781 35.625 1 45.75 15 SER B N 1
ATOM 1460 C CA . SER B 1 15 ? -14.023 21.797 34.719 1 45.75 15 SER B CA 1
ATOM 1461 C C . SER B 1 15 ? -13.023 22.438 33.75 1 45.75 15 SER B C 1
ATOM 1463 O O . SER B 1 15 ? -13.406 23.25 32.906 1 45.75 15 SER B O 1
ATOM 1465 N N . LEU B 1 16 ? -11.82 22.734 34.219 1 43.34 16 LEU B N 1
ATOM 1466 C CA . LEU B 1 16 ? -10.797 22.969 33.219 1 43.34 16 LEU B CA 1
ATOM 1467 C C . LEU B 1 16 ? -10.906 21.938 32.094 1 43.34 16 LEU B C 1
ATOM 1469 O O . LEU B 1 16 ? -10.586 20.766 32.281 1 43.34 16 LEU B O 1
ATOM 1473 N N . SER B 1 17 ? -11.867 22.172 31.172 1 44.16 17 SER B N 1
ATOM 1474 C CA . SER B 1 17 ? -11.719 21.391 29.938 1 44.16 17 SER B CA 1
ATOM 1475 C C . SER B 1 17 ? -10.273 21.406 29.453 1 44.16 17 SER B C 1
ATOM 1477 O O . SER B 1 17 ? -9.758 22.438 29.031 1 44.16 17 SER B O 1
ATOM 1479 N N . THR B 1 18 ? -9.367 20.75 30.078 1 44.19 18 THR B N 1
ATOM 1480 C CA . THR B 1 18 ? -8.07 20.562 29.453 1 44.19 18 THR B CA 1
ATOM 1481 C C . THR B 1 18 ? -8.211 20.422 27.938 1 44.19 18 THR B C 1
ATOM 1483 O O . THR B 1 18 ? -8.898 19.531 27.453 1 44.19 18 THR B O 1
ATOM 1486 N N . ILE B 1 19 ? -8.328 21.562 27.25 1 45.91 19 ILE B N 1
ATOM 1487 C CA . ILE B 1 19 ? -8.133 21.438 25.812 1 45.91 19 ILE B CA 1
ATOM 1488 C C . ILE B 1 19 ? -7.062 20.375 25.516 1 45.91 19 ILE B C 1
ATOM 1490 O O . ILE B 1 19 ? -5.914 20.531 25.938 1 45.91 19 ILE B O 1
ATOM 1494 N N . ALA B 1 20 ? -7.352 19.141 25.516 1 47.34 20 ALA B N 1
ATOM 1495 C CA . ALA B 1 20 ? -6.438 18.078 25.094 1 47.34 20 ALA B CA 1
ATOM 1496 C C . ALA B 1 20 ? -5.586 18.516 23.906 1 47.34 20 ALA B C 1
ATOM 1498 O O . ALA B 1 20 ? -6.121 18.922 22.875 1 47.34 20 ALA B O 1
ATOM 1499 N N . ILE B 1 21 ? -4.473 19.141 24.109 1 51.16 21 ILE B N 1
ATOM 1500 C CA . ILE B 1 21 ? -3.477 19.438 23.078 1 51.16 21 ILE B CA 1
ATOM 1501 C C . ILE B 1 21 ? -3.338 18.25 22.141 1 51.16 21 ILE B C 1
ATOM 1503 O O . ILE B 1 21 ? -3.205 17.109 22.578 1 51.16 21 ILE B O 1
ATOM 1507 N N . SER B 1 22 ? -3.973 18.391 20.984 1 58.84 22 SER B N 1
ATOM 1508 C CA . SER B 1 22 ? -3.881 17.453 19.859 1 58.84 22 SER B CA 1
ATOM 1509 C C . SER B 1 22 ? -2.436 17.031 19.609 1 58.84 22 SER B C 1
ATOM 1511 O O . SER B 1 22 ? -1.544 17.875 19.531 1 58.84 22 SER B O 1
ATOM 1513 N N . ALA B 1 23 ? -1.979 15.703 20.078 1 74.19 23 ALA B N 1
ATOM 1514 C CA . ALA B 1 23 ? -0.621 15.188 19.969 1 74.19 23 ALA B CA 1
ATOM 1515 C C . ALA B 1 23 ? -0.378 14.594 18.578 1 74.19 23 ALA B C 1
ATOM 1517 O O . ALA B 1 23 ? -1.243 13.906 18.031 1 74.19 23 ALA B O 1
ATOM 1518 N N . ASP B 1 24 ? 0.629 15.094 17.844 1 87 24 ASP B N 1
ATOM 1519 C CA . ASP B 1 24 ? 1.221 14.508 16.641 1 87 24 ASP B CA 1
ATOM 1520 C C . ASP B 1 24 ? 1.624 13.055 16.891 1 87 24 ASP B C 1
ATOM 1522 O O . ASP B 1 24 ? 2.42 12.773 17.797 1 87 24 ASP B O 1
ATOM 1526 N N . ILE B 1 25 ? 0.996 12.203 16.219 1 94.44 25 ILE B N 1
ATOM 1527 C CA . ILE B 1 25 ? 1.365 10.797 16.328 1 94.44 25 ILE B CA 1
ATOM 1528 C C . ILE B 1 25 ? 2.637 10.531 15.523 1 94.44 25 ILE B C 1
ATOM 1530 O O . ILE B 1 25 ? 2.635 10.633 14.297 1 94.44 25 ILE B O 1
ATOM 1534 N N . LYS B 1 26 ? 3.691 10.242 16.188 1 95.44 26 LYS B N 1
ATOM 1535 C CA . LYS B 1 26 ? 4.957 9.945 15.523 1 95.44 26 LYS B CA 1
ATOM 1536 C C . LYS B 1 26 ? 4.996 8.508 15.023 1 95.44 26 LYS B C 1
ATOM 1538 O O . LYS B 1 26 ? 4.832 7.566 15.812 1 95.44 26 LYS B O 1
ATOM 1543 N N . LEU B 1 27 ? 5.191 8.414 13.766 1 97.12 27 LEU B N 1
ATOM 1544 C CA . LEU B 1 27 ? 5.254 7.082 13.18 1 97.12 27 LEU B CA 1
ATOM 1545 C C . LEU B 1 27 ? 6.691 6.57 13.141 1 97.12 27 LEU B C 1
ATOM 1547 O O . LEU B 1 27 ? 7.625 7.348 12.922 1 97.12 27 LEU B O 1
ATOM 1551 N N . THR B 1 28 ? 6.879 5.32 13.336 1 96.69 28 THR B N 1
ATOM 1552 C CA . THR B 1 28 ? 8.141 4.641 13.07 1 96.69 28 THR B CA 1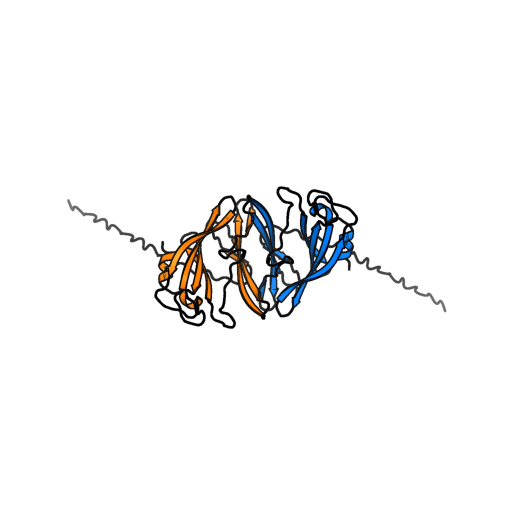
ATOM 1553 C C . THR B 1 28 ? 8.078 3.887 11.742 1 96.69 28 THR B C 1
ATOM 1555 O O . THR B 1 28 ? 6.992 3.568 11.25 1 96.69 28 THR B O 1
ATOM 1558 N N . TYR B 1 29 ? 9.211 3.674 11.141 1 97.62 29 TYR B N 1
ATOM 1559 C CA . TYR B 1 29 ? 9.227 2.828 9.953 1 97.62 29 TYR B CA 1
ATOM 1560 C C . TYR B 1 29 ? 8.742 1.421 10.281 1 97.62 29 TYR B C 1
ATOM 1562 O O . TYR B 1 29 ? 9.164 0.825 11.273 1 97.62 29 TYR B O 1
ATOM 1570 N N . GLY B 1 30 ? 7.855 0.901 9.438 1 98.06 30 GLY B N 1
ATOM 1571 C CA . GLY B 1 30 ? 7.211 -0.374 9.719 1 98.06 30 GLY B CA 1
ATOM 1572 C C . GLY B 1 30 ? 5.809 -0.227 10.273 1 98.06 30 GLY B C 1
ATOM 1573 O O . GLY B 1 30 ? 5.09 0.707 9.914 1 98.06 30 GLY B O 1
ATOM 1574 N N . ILE B 1 31 ? 5.441 -1.129 11.094 1 98.44 31 ILE B N 1
ATOM 1575 C CA . ILE B 1 31 ? 4.062 -1.271 11.547 1 98.44 31 ILE B CA 1
ATOM 1576 C C . ILE B 1 31 ? 3.795 -0.306 12.703 1 98.44 31 ILE B C 1
ATOM 1578 O O . ILE B 1 31 ? 4.57 -0.244 13.656 1 98.44 31 ILE B O 1
ATOM 1582 N N . ASN B 1 32 ? 2.809 0.476 12.547 1 98.31 32 ASN B N 1
ATOM 1583 C CA . ASN B 1 32 ? 2.193 1.279 13.602 1 98.31 32 ASN B CA 1
ATOM 1584 C C . ASN B 1 32 ? 0.734 0.89 13.82 1 98.31 32 ASN B C 1
ATOM 1586 O O . ASN B 1 32 ? 0.008 0.616 12.867 1 98.31 32 ASN B O 1
ATOM 1590 N N . LEU B 1 33 ? 0.317 0.78 15.062 1 97.81 33 LEU B N 1
ATOM 1591 C CA . LEU B 1 33 ? -1.066 0.461 15.398 1 97.81 33 LEU B CA 1
ATOM 1592 C C . LEU B 1 33 ? -1.777 1.674 15.984 1 97.81 33 LEU B C 1
ATOM 1594 O O . LEU B 1 33 ? -1.378 2.184 17.031 1 97.81 33 LEU B O 1
ATOM 1598 N N . ILE B 1 34 ? -2.717 2.145 15.297 1 96.75 34 ILE B N 1
ATOM 1599 C CA . ILE B 1 34 ? -3.438 3.365 15.648 1 96.75 34 ILE B CA 1
ATOM 1600 C C . ILE B 1 34 ? -4.941 3.139 15.492 1 96.75 34 ILE B C 1
ATOM 1602 O O . ILE B 1 34 ? -5.391 2.574 14.5 1 96.75 34 ILE B O 1
ATOM 1606 N N . ASP B 1 35 ? -5.746 3.459 16.453 1 95.06 35 ASP B N 1
ATOM 1607 C CA . ASP B 1 35 ? -7.199 3.414 16.312 1 95.06 35 ASP B CA 1
ATOM 1608 C C . ASP B 1 35 ? -7.727 4.668 15.617 1 95.06 35 ASP B C 1
ATOM 1610 O O . ASP B 1 35 ? -8.031 5.664 16.281 1 95.06 35 ASP B O 1
ATOM 1614 N N . PHE B 1 36 ? -7.895 4.633 14.289 1 94 36 PHE B N 1
ATOM 1615 C CA . PHE B 1 36 ? -8.227 5.809 13.492 1 94 36 PHE B CA 1
ATOM 1616 C C . PHE B 1 36 ? -9.68 6.199 13.688 1 94 36 PHE B C 1
ATOM 1618 O O . 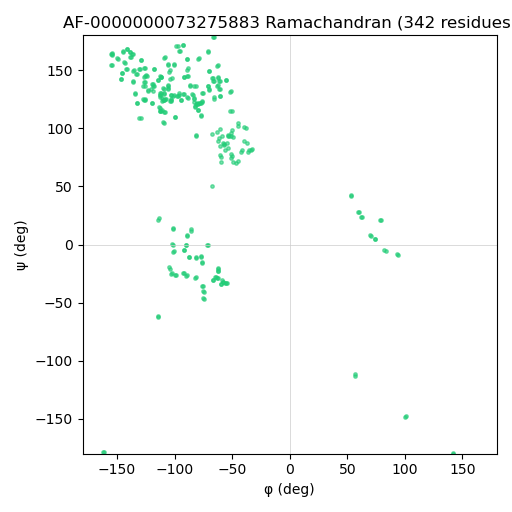PHE B 1 36 ? -10.008 7.387 13.758 1 94 36 PHE B O 1
ATOM 1625 N N . ASN B 1 37 ? -10.508 5.199 13.734 1 89.94 37 ASN B N 1
ATOM 1626 C CA . ASN B 1 37 ? -11.938 5.488 13.672 1 89.94 37 ASN B CA 1
ATOM 1627 C C . ASN B 1 37 ? -12.586 5.43 15.055 1 89.94 37 ASN B C 1
ATOM 1629 O O . ASN B 1 37 ? -13.805 5.543 15.172 1 89.94 37 ASN B O 1
ATOM 1633 N N . GLY B 1 38 ? -11.875 5.137 16.078 1 89.69 38 GLY B N 1
ATOM 1634 C CA . GLY B 1 38 ? -12.352 5.227 17.453 1 89.69 38 GLY B CA 1
ATOM 1635 C C . GLY B 1 38 ? -13.219 4.055 17.859 1 89.69 38 GLY B C 1
ATOM 1636 O O . GLY B 1 38 ? -14.023 4.168 18.781 1 89.69 38 GLY B O 1
ATOM 1637 N N . ASP B 1 39 ? -13.125 2.936 17.172 1 90.81 39 ASP B N 1
ATOM 1638 C CA . ASP B 1 39 ? -14 1.815 17.5 1 90.81 39 ASP B CA 1
ATOM 1639 C C . ASP B 1 39 ? -13.367 0.903 18.547 1 90.81 39 ASP B C 1
ATOM 1641 O O . ASP B 1 39 ? -13.938 -0.13 18.906 1 90.81 39 ASP B O 1
ATOM 1645 N N . GLY B 1 40 ? -12.188 1.269 18.953 1 92.12 40 GLY B N 1
ATOM 1646 C CA . GLY B 1 40 ? -11.531 0.5 20 1 92.12 40 GLY B CA 1
ATOM 1647 C C . GLY B 1 40 ? -10.594 -0.563 19.469 1 92.12 40 GLY B C 1
ATOM 1648 O O . GLY B 1 40 ? -9.875 -1.213 20.219 1 92.12 40 GLY B O 1
ATOM 1649 N N . VAL B 1 41 ? -10.625 -0.773 18.172 1 93.88 41 VAL B N 1
ATOM 1650 C CA . VAL B 1 41 ? -9.734 -1.731 17.531 1 93.88 41 VAL B CA 1
ATOM 1651 C C . VAL B 1 41 ? -8.594 -0.99 16.828 1 93.88 41 VAL B C 1
ATOM 1653 O O . VAL B 1 41 ? -8.836 -0.048 16.078 1 93.88 41 VAL B O 1
ATOM 1656 N N . LYS B 1 42 ? -7.355 -1.411 17.125 1 95.69 42 LYS B N 1
ATOM 1657 C CA . LYS B 1 42 ? -6.215 -0.76 16.484 1 95.69 42 LYS B CA 1
ATOM 1658 C C . LYS B 1 42 ? -6.148 -1.096 15 1 95.69 42 LYS B C 1
ATOM 1660 O O . LYS B 1 42 ? -6.277 -2.26 14.609 1 95.69 42 LYS B O 1
ATOM 1665 N N . ASP B 1 43 ? -5.957 -0.114 14.258 1 97.81 43 ASP B N 1
ATOM 1666 C CA . ASP B 1 43 ? -5.781 -0.244 12.82 1 97.81 43 ASP B CA 1
ATOM 1667 C C . ASP B 1 43 ? -4.301 -0.299 12.445 1 97.81 43 ASP B C 1
ATOM 1669 O O . ASP B 1 43 ? -3.434 -0.067 13.297 1 97.81 43 ASP B O 1
ATOM 1673 N N . ILE B 1 44 ? -4.051 -0.682 11.234 1 98.62 44 ILE B N 1
ATOM 1674 C CA . ILE B 1 44 ? -2.682 -0.899 10.773 1 98.62 44 ILE B CA 1
ATOM 1675 C C . ILE B 1 44 ? -2.219 0.295 9.945 1 98.62 44 ILE B C 1
ATOM 1677 O O . ILE B 1 44 ? -2.914 0.722 9.016 1 98.62 44 ILE B O 1
ATOM 1681 N N . VAL B 1 45 ? -1.104 0.844 10.266 1 98.69 45 VAL B N 1
ATOM 1682 C CA . VAL B 1 45 ? -0.41 1.864 9.484 1 98.69 45 VAL B CA 1
ATOM 1683 C C . VAL B 1 45 ? 1.021 1.415 9.203 1 98.69 45 VAL B C 1
ATOM 1685 O O . VAL B 1 45 ? 1.76 1.058 10.125 1 98.69 45 VAL B O 1
ATOM 1688 N N . VAL B 1 46 ? 1.384 1.397 7.973 1 98.75 46 VAL B N 1
ATOM 1689 C CA . VAL B 1 46 ? 2.764 1.049 7.656 1 98.75 46 VAL B CA 1
ATOM 1690 C C . VAL B 1 46 ? 3.484 2.264 7.074 1 98.75 46 VAL B C 1
ATOM 1692 O O . VAL B 1 46 ? 3.068 2.809 6.051 1 98.75 46 VAL B O 1
ATOM 1695 N N . LYS B 1 47 ? 4.48 2.676 7.766 1 98.44 47 LYS B N 1
ATOM 1696 C CA . LYS B 1 47 ? 5.398 3.684 7.234 1 98.44 47 LYS B CA 1
ATOM 1697 C C . LYS B 1 47 ? 6.586 3.031 6.531 1 98.44 47 LYS B C 1
ATOM 1699 O O . LYS B 1 47 ? 7.207 2.115 7.07 1 98.44 47 LYS B O 1
ATOM 1704 N N . SER B 1 48 ? 6.828 3.498 5.312 1 98.31 48 SER B N 1
ATOM 1705 C CA . SER B 1 48 ? 7.895 2.906 4.512 1 98.31 48 SER B CA 1
ATOM 1706 C C . SER B 1 48 ? 8.586 3.959 3.65 1 98.31 48 SER B C 1
ATOM 1708 O O . SER B 1 48 ? 8.102 5.086 3.533 1 98.31 48 SER B O 1
ATOM 1710 N N . LYS B 1 49 ? 9.695 3.545 3.172 1 96.88 49 LYS B N 1
ATOM 1711 C CA . LYS B 1 49 ? 10.414 4.34 2.184 1 96.88 49 LYS B CA 1
ATOM 1712 C C . LYS B 1 49 ? 10.227 3.777 0.778 1 96.88 49 LYS B C 1
ATOM 1714 O O . LYS B 1 49 ? 10.117 2.562 0.601 1 96.88 49 LYS B O 1
ATOM 1719 N N . ARG B 1 50 ? 10.125 4.633 -0.183 1 95.75 50 ARG B N 1
ATOM 1720 C CA . ARG B 1 50 ? 10.18 4.27 -1.595 1 95.75 50 ARG B CA 1
ATOM 1721 C C . ARG B 1 50 ? 11.344 4.973 -2.293 1 95.75 50 ARG B C 1
ATOM 1723 O O . ARG B 1 50 ? 11.461 6.199 -2.232 1 95.75 50 ARG B O 1
ATOM 1730 N N . ILE B 1 51 ? 12.148 4.129 -2.826 1 92.44 51 ILE B N 1
ATOM 1731 C CA . ILE B 1 51 ? 13.242 4.684 -3.621 1 92.44 51 ILE B CA 1
ATOM 1732 C C . ILE B 1 51 ? 12.758 4.957 -5.043 1 92.44 51 ILE B C 1
ATOM 1734 O O . ILE B 1 51 ? 12.141 4.098 -5.672 1 92.44 51 ILE B O 1
ATOM 1738 N N . LEU B 1 52 ? 13.008 6.16 -5.512 1 88.69 52 LEU B N 1
ATOM 1739 C CA . LEU B 1 52 ? 12.562 6.57 -6.84 1 88.69 52 LEU B CA 1
ATOM 1740 C C . LEU B 1 52 ? 13.648 6.316 -7.883 1 88.69 52 LEU B C 1
ATOM 1742 O O . LEU B 1 52 ? 14.766 5.941 -7.539 1 88.69 52 LEU B O 1
ATOM 1746 N N . ASN B 1 53 ? 13.312 6.48 -9.102 1 84.62 53 ASN B N 1
ATOM 1747 C CA . ASN B 1 53 ? 14.211 6.164 -10.211 1 84.62 53 ASN B CA 1
ATOM 1748 C C . ASN B 1 53 ? 15.469 7.027 -10.18 1 84.62 53 ASN B C 1
ATOM 1750 O O . ASN B 1 53 ? 16.531 6.594 -10.617 1 84.62 53 ASN B O 1
ATOM 1754 N N . ASP B 1 54 ? 15.383 8.242 -9.641 1 83.69 54 ASP B N 1
ATOM 1755 C CA . ASP B 1 54 ? 16.531 9.141 -9.586 1 83.69 54 ASP B CA 1
ATOM 1756 C C . ASP B 1 54 ? 17.328 8.93 -8.297 1 83.69 54 ASP B C 1
ATOM 1758 O O . ASP B 1 54 ? 18.172 9.758 -7.941 1 83.69 54 ASP B O 1
ATOM 1762 N N . ALA B 1 55 ? 16.984 7.895 -7.492 1 81.94 55 ALA B N 1
ATOM 1763 C CA . ALA B 1 55 ? 17.672 7.449 -6.281 1 81.94 55 ALA B CA 1
ATOM 1764 C C . ALA B 1 55 ? 17.234 8.266 -5.07 1 81.94 55 ALA B C 1
ATOM 1766 O O . ALA B 1 55 ? 17.656 7.992 -3.943 1 81.94 55 ALA B O 1
ATOM 1767 N N . SER B 1 56 ? 16.438 9.258 -5.371 1 87.38 56 SER B N 1
ATOM 1768 C CA . SER B 1 56 ? 15.836 9.914 -4.219 1 87.38 56 SER B CA 1
ATOM 1769 C C . SER B 1 56 ? 14.789 9.016 -3.559 1 87.38 56 SER B C 1
ATOM 1771 O O . SER B 1 56 ? 14.508 7.926 -4.051 1 87.38 56 SER B O 1
ATOM 1773 N N . SER B 1 57 ? 14.453 9.461 -2.365 1 91.25 57 SER B N 1
ATOM 1774 C CA . SER B 1 57 ? 13.469 8.648 -1.66 1 91.25 57 SER B CA 1
ATOM 1775 C C . SER B 1 57 ? 12.32 9.5 -1.133 1 91.25 57 SER B C 1
ATOM 1777 O O . SER B 1 57 ? 12.492 10.703 -0.898 1 91.25 57 SER B O 1
ATOM 1779 N N . ILE B 1 58 ? 11.203 8.875 -1.043 1 93.88 58 ILE B N 1
ATOM 1780 C CA . ILE B 1 58 ? 10.055 9.508 -0.396 1 93.88 58 ILE B CA 1
ATOM 1781 C C . ILE B 1 58 ? 9.523 8.594 0.703 1 93.88 58 ILE B C 1
ATOM 1783 O O . ILE B 1 58 ? 9.758 7.383 0.685 1 93.88 58 ILE B O 1
ATOM 1787 N N . ASN B 1 59 ? 8.914 9.266 1.7 1 96.12 59 ASN B N 1
ATOM 1788 C CA . ASN B 1 59 ? 8.195 8.508 2.719 1 96.12 59 ASN B CA 1
ATOM 1789 C C . ASN B 1 59 ? 6.758 8.219 2.295 1 96.12 59 ASN B C 1
ATOM 1791 O O . ASN B 1 59 ? 6.086 9.078 1.725 1 96.12 59 ASN B O 1
ATOM 1795 N N . MET B 1 60 ? 6.379 6.992 2.543 1 97.88 60 MET B N 1
ATOM 1796 C CA . MET B 1 60 ? 5.012 6.578 2.248 1 97.88 60 MET B CA 1
ATOM 1797 C C . MET B 1 60 ? 4.332 6.012 3.49 1 97.88 60 MET B C 1
ATOM 1799 O O . MET B 1 60 ? 4.988 5.398 4.336 1 97.88 60 MET B O 1
ATOM 1803 N N . VAL B 1 61 ? 3.102 6.25 3.602 1 98.62 61 VAL B N 1
ATOM 1804 C CA . VAL B 1 61 ? 2.301 5.711 4.699 1 98.62 61 VAL B CA 1
ATOM 1805 C C . VAL B 1 61 ? 1.015 5.102 4.148 1 98.62 61 VAL B C 1
ATOM 1807 O O . VAL B 1 61 ? 0.265 5.762 3.426 1 98.62 61 VAL B O 1
ATOM 1810 N N . THR B 1 62 ? 0.792 3.863 4.387 1 98.75 62 THR B N 1
ATOM 1811 C CA . THR B 1 62 ? -0.431 3.178 3.984 1 98.75 62 THR B CA 1
ATOM 1812 C C . THR B 1 62 ? -1.289 2.846 5.199 1 98.75 62 THR B C 1
ATOM 1814 O O . THR B 1 62 ? -0.779 2.367 6.215 1 98.75 62 THR B O 1
ATOM 1817 N N . VAL B 1 63 ? -2.551 3.123 5.113 1 98.62 63 VAL B N 1
ATOM 1818 C CA . VAL B 1 63 ? -3.479 2.955 6.227 1 98.62 63 VAL B CA 1
ATOM 1819 C C . VAL B 1 63 ? -4.461 1.827 5.914 1 98.62 63 VAL B C 1
ATOM 1821 O O . VAL B 1 63 ? -5.035 1.779 4.828 1 98.62 63 VAL B O 1
ATOM 1824 N N . TYR B 1 64 ? -4.609 0.928 6.852 1 98.56 64 TYR B N 1
ATOM 1825 C CA . TYR B 1 64 ? -5.566 -0.172 6.785 1 98.56 64 TYR B CA 1
ATOM 1826 C C . TYR B 1 64 ? -6.504 -0.153 7.984 1 98.56 64 TYR B C 1
ATOM 1828 O O . TYR B 1 64 ? -6.059 -0.063 9.133 1 98.56 64 TYR B O 1
ATOM 1836 N N . ILE B 1 65 ? -7.758 -0.291 7.719 1 98 65 ILE B N 1
ATOM 1837 C CA . ILE B 1 65 ? -8.75 -0.317 8.789 1 98 65 ILE B CA 1
ATOM 1838 C C . ILE B 1 65 ? -9.203 -1.753 9.031 1 98 65 ILE B C 1
ATOM 1840 O O . ILE B 1 65 ? -9.555 -2.469 8.094 1 98 65 ILE B O 1
ATOM 1844 N N . LYS B 1 66 ? -9.078 -2.172 10.258 1 96.56 66 LYS B N 1
ATOM 1845 C CA . LYS B 1 66 ? -9.68 -3.436 10.672 1 96.56 66 LYS B CA 1
ATOM 1846 C C . LYS B 1 66 ? -11.164 -3.254 11.008 1 96.56 66 LYS B C 1
ATOM 1848 O O . LYS B 1 66 ? -11.508 -2.475 11.898 1 96.56 66 LYS B O 1
ATOM 1853 N N . ASP B 1 67 ? -11.945 -3.961 10.266 1 93.44 67 ASP B N 1
ATOM 1854 C CA . ASP B 1 67 ? -13.383 -3.787 10.438 1 93.44 67 ASP B CA 1
ATOM 1855 C C . ASP B 1 67 ? -13.969 -4.887 11.312 1 93.44 67 ASP B C 1
ATOM 1857 O O . ASP B 1 67 ? -13.258 -5.809 11.727 1 93.44 67 ASP B O 1
ATOM 1861 N N . ALA B 1 68 ? -15.188 -4.723 11.672 1 85.5 68 ALA B N 1
ATOM 1862 C CA . ALA B 1 68 ? -15.891 -5.637 12.562 1 85.5 68 ALA B CA 1
ATOM 1863 C C . ALA B 1 68 ? -16 -7.027 11.953 1 85.5 68 ALA B C 1
ATOM 1865 O O . ALA B 1 68 ? -16.188 -8.016 12.672 1 85.5 68 ALA B O 1
ATOM 1866 N N . ASP B 1 69 ? -15.914 -7.141 10.602 1 85 69 ASP B N 1
ATOM 1867 C CA . ASP B 1 69 ? -16.031 -8.43 9.93 1 85 69 ASP B CA 1
ATOM 1868 C C . ASP B 1 69 ? -14.68 -9.148 9.875 1 85 69 ASP B C 1
ATOM 1870 O O . ASP B 1 69 ? -14.508 -10.102 9.117 1 85 69 ASP B O 1
ATOM 1874 N N . GLU B 1 70 ? -13.727 -8.688 10.57 1 84.62 70 GLU B N 1
ATOM 1875 C CA . GLU B 1 70 ? -12.391 -9.258 10.695 1 84.62 70 GLU B CA 1
ATOM 1876 C C . GLU B 1 70 ? -11.594 -9.094 9.406 1 84.62 70 GLU B C 1
ATOM 1878 O O . GLU B 1 70 ? -10.531 -9.695 9.25 1 84.62 70 GLU B O 1
ATOM 1883 N N . GLN B 1 71 ? -12.195 -8.359 8.539 1 92.12 71 GLN B N 1
ATOM 1884 C CA . GLN B 1 71 ? -11.461 -8 7.332 1 92.12 71 GLN B CA 1
ATOM 1885 C C . GLN B 1 71 ? -10.664 -6.715 7.539 1 92.12 71 GLN B C 1
ATOM 1887 O O . GLN B 1 71 ? -10.891 -5.98 8.5 1 92.12 71 GLN B O 1
ATOM 1892 N N . VAL B 1 72 ? -9.633 -6.621 6.832 1 97.75 72 VAL B N 1
ATOM 1893 C CA . VAL B 1 72 ? -8.766 -5.449 6.828 1 97.75 72 VAL B CA 1
ATOM 1894 C C . VAL B 1 72 ? -8.883 -4.719 5.492 1 97.75 72 VAL B C 1
ATOM 1896 O O . VAL B 1 72 ? -8.719 -5.32 4.43 1 97.75 72 VAL B O 1
ATOM 1899 N N . TYR B 1 73 ? -9.234 -3.451 5.547 1 97.88 73 TYR B N 1
ATOM 1900 C CA . TYR B 1 73 ? -9.484 -2.66 4.348 1 97.88 73 TYR B CA 1
ATOM 1901 C C . TYR B 1 73 ? -8.406 -1.604 4.152 1 97.88 73 TYR B C 1
ATOM 1903 O O . TYR B 1 73 ? -8.086 -0.855 5.082 1 97.88 73 TYR B O 1
ATOM 1911 N N . ILE B 1 74 ? -7.816 -1.615 2.996 1 98 74 ILE B N 1
ATOM 1912 C CA . ILE B 1 74 ? -6.902 -0.524 2.676 1 98 74 ILE B CA 1
ATOM 1913 C C . ILE B 1 74 ? -7.695 0.763 2.455 1 98 74 ILE B C 1
ATOM 1915 O O . ILE B 1 74 ? -8.758 0.747 1.831 1 98 74 ILE B O 1
ATOM 1919 N N . VAL B 1 75 ? -7.254 1.854 2.979 1 97.44 75 VAL B N 1
ATOM 1920 C CA . VAL B 1 75 ? -7.879 3.158 2.785 1 97.44 75 VAL B CA 1
ATOM 1921 C C . VAL B 1 75 ? -7.117 3.941 1.718 1 97.44 75 VAL B C 1
ATOM 1923 O O . VAL B 1 75 ? -5.988 4.387 1.949 1 97.44 75 VAL B O 1
ATOM 1926 N N . PRO B 1 76 ? -7.734 4.137 0.534 1 96.69 76 PRO B N 1
ATOM 1927 C CA . PRO B 1 76 ? -7.035 4.934 -0.477 1 96.69 76 PRO B CA 1
ATOM 1928 C C . PRO B 1 76 ? -6.637 6.316 0.033 1 96.69 76 PRO B C 1
ATOM 1930 O O . PRO B 1 76 ? -7.379 6.93 0.802 1 96.69 76 PRO B O 1
ATOM 1933 N N . SER B 1 77 ? -5.477 6.762 -0.352 1 97.69 77 SER B N 1
ATOM 1934 C CA . SER B 1 77 ? -4.984 8.047 0.132 1 97.69 77 SER B CA 1
ATOM 1935 C C . SER B 1 77 ? -5.844 9.195 -0.388 1 97.69 77 SER B C 1
ATOM 1937 O O . SER B 1 77 ? -6.812 8.977 -1.118 1 97.69 77 SER B O 1
ATOM 1939 N N . ILE B 1 78 ? -5.527 10.43 -0.009 1 97.62 78 ILE B N 1
ATOM 1940 C CA . ILE B 1 78 ? -6.238 11.633 -0.432 1 97.62 78 ILE B CA 1
ATOM 1941 C C . ILE B 1 78 ? -5.75 12.062 -1.814 1 97.62 78 ILE B C 1
ATOM 1943 O O . ILE B 1 78 ? -6.352 12.93 -2.449 1 97.62 78 ILE B O 1
ATOM 1947 N N . TYR B 1 79 ? -4.652 11.43 -2.279 1 94.88 79 TYR B N 1
ATOM 1948 C CA . TYR B 1 79 ? -4.09 11.766 -3.584 1 94.88 79 TYR B CA 1
ATOM 1949 C C . TYR B 1 79 ? -4.719 10.914 -4.684 1 94.88 79 TYR B C 1
ATOM 1951 O O . TYR B 1 79 ? -4.965 9.727 -4.488 1 94.88 79 TYR B O 1
ATOM 1959 N N . ASP B 1 80 ? -4.859 11.547 -5.773 1 88.25 80 ASP B N 1
ATOM 1960 C CA . ASP B 1 80 ? -5.512 10.867 -6.887 1 88.25 80 ASP B CA 1
ATOM 1961 C C . ASP B 1 80 ? -4.738 9.617 -7.297 1 88.25 80 ASP B C 1
ATOM 1963 O O . ASP B 1 80 ? -3.531 9.68 -7.547 1 88.25 80 ASP B O 1
ATOM 1967 N N . ASN B 1 81 ? -5.457 8.469 -7.371 1 85.44 81 ASN B N 1
ATOM 1968 C CA . ASN B 1 81 ? -4.973 7.191 -7.875 1 85.44 81 ASN B CA 1
ATOM 1969 C C . ASN B 1 81 ? -3.818 6.66 -7.031 1 85.44 81 ASN B C 1
ATOM 1971 O O . ASN B 1 81 ? -2.924 5.992 -7.551 1 85.44 81 ASN B O 1
ATOM 1975 N N . ALA B 1 82 ? -3.768 7.105 -5.82 1 93.19 82 ALA B N 1
ATOM 1976 C CA . ALA B 1 82 ? -2.725 6.625 -4.914 1 93.19 82 ALA B CA 1
ATOM 1977 C C . ALA B 1 82 ? -3.33 5.918 -3.707 1 93.19 82 ALA B C 1
ATOM 1979 O O . ALA B 1 82 ? -4.316 6.387 -3.133 1 93.19 82 ALA B O 1
ATOM 1980 N N . LEU B 1 83 ? -2.705 4.832 -3.359 1 96.06 83 LEU B N 1
ATOM 1981 C CA . LEU B 1 83 ? -3.188 4.082 -2.203 1 96.06 83 LEU B CA 1
ATOM 1982 C C . LEU B 1 83 ? -2.475 4.527 -0.931 1 96.06 83 LEU B C 1
ATOM 1984 O O . LEU B 1 83 ? -3.02 4.398 0.168 1 96.06 83 LEU B O 1
ATOM 1988 N N . SER B 1 84 ? -1.298 5.055 -1.073 1 98.12 84 SER B N 1
ATOM 1989 C CA . SER B 1 84 ? -0.512 5.48 0.08 1 98.12 84 SER B CA 1
ATOM 1990 C C . SER B 1 84 ? -0.373 6.996 0.124 1 98.12 84 SER B C 1
ATOM 1992 O O . SER B 1 84 ? -0.285 7.648 -0.92 1 98.12 84 SER B O 1
ATOM 1994 N N . LEU B 1 85 ? -0.375 7.516 1.321 1 98.38 85 LEU B N 1
ATOM 1995 C CA . LEU B 1 85 ? 0.068 8.891 1.546 1 98.38 85 LEU B CA 1
ATOM 1996 C C . LEU B 1 85 ? 1.574 9.016 1.341 1 98.38 85 LEU B C 1
ATOM 1998 O O . LEU B 1 85 ? 2.316 8.055 1.566 1 98.38 85 LEU B O 1
ATOM 2002 N N . PHE B 1 86 ? 1.938 10.211 0.895 1 97.69 86 PHE B N 1
ATOM 2003 C CA . PHE B 1 86 ? 3.373 10.391 0.718 1 97.69 86 PHE B CA 1
ATOM 2004 C C . PHE B 1 86 ? 3.752 11.859 0.812 1 97.69 86 PHE B C 1
ATOM 2006 O O . PHE B 1 86 ? 2.914 12.734 0.596 1 97.69 86 PHE B O 1
ATOM 2013 N N . ASP B 1 87 ? 4.984 12.086 1.192 1 96.81 87 ASP B N 1
ATOM 2014 C CA . ASP B 1 87 ? 5.523 13.445 1.162 1 96.81 87 ASP B CA 1
ATOM 2015 C C . ASP B 1 87 ? 6.16 13.75 -0.191 1 96.81 87 A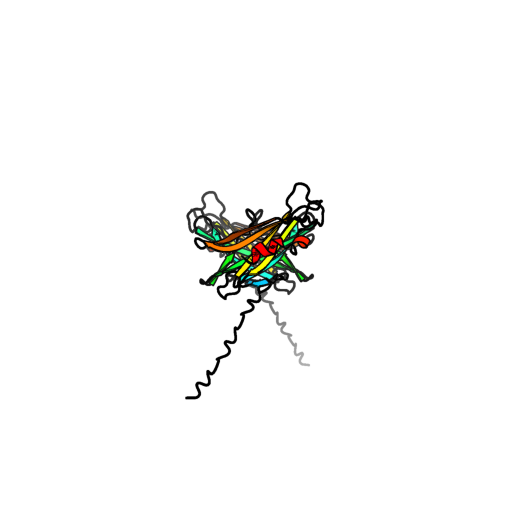SP B C 1
ATOM 2017 O O . ASP B 1 87 ? 6.383 12.844 -0.998 1 96.81 87 ASP B O 1
ATOM 2021 N N . ASN B 1 88 ? 6.277 15.07 -0.449 1 95.38 88 ASN B N 1
ATOM 2022 C CA . ASN B 1 88 ? 6.871 15.5 -1.708 1 95.38 88 ASN B CA 1
ATOM 2023 C C . ASN B 1 88 ? 7.914 16.594 -1.487 1 95.38 88 ASN B C 1
ATOM 2025 O O . ASN B 1 88 ? 7.762 17.438 -0.591 1 95.38 88 ASN B O 1
ATOM 2029 N N . LYS B 1 89 ? 8.898 16.547 -2.324 1 95.06 89 LYS B N 1
ATOM 2030 C CA . LYS B 1 89 ? 9.93 17.578 -2.363 1 95.06 89 LYS B CA 1
ATOM 2031 C C . LYS B 1 89 ? 9.945 18.281 -3.715 1 95.06 89 LYS B C 1
ATOM 2033 O O . LYS B 1 89 ? 9.539 17.703 -4.727 1 95.06 89 LYS B O 1
ATOM 2038 N N . ALA B 1 90 ? 10.367 19.516 -3.619 1 93.75 90 ALA B N 1
ATOM 2039 C CA . ALA B 1 90 ? 10.594 20.219 -4.879 1 93.75 90 ALA B CA 1
ATOM 2040 C C . ALA B 1 90 ? 11.695 19.531 -5.691 1 93.75 90 ALA B C 1
ATOM 2042 O O . ALA B 1 90 ? 12.656 19 -5.125 1 93.75 90 ALA B O 1
ATOM 2043 N N . GLU B 1 91 ? 11.477 19.562 -7.023 1 88 91 GLU B N 1
ATOM 2044 C CA . GLU B 1 91 ? 12.438 18.906 -7.91 1 88 91 GLU B CA 1
ATOM 2045 C C . GLU B 1 91 ? 13.859 19.375 -7.617 1 88 91 GLU B C 1
ATOM 2047 O O . GLU B 1 91 ? 14.117 20.578 -7.496 1 88 91 GLU B O 1
ATOM 2052 N N . ASN B 1 92 ? 14.805 18.406 -7.48 1 86.12 92 ASN B N 1
ATOM 2053 C CA . ASN B 1 92 ? 16.234 18.656 -7.305 1 86.12 92 ASN B CA 1
ATOM 2054 C C . ASN B 1 92 ? 16.5 19.469 -6.047 1 86.12 92 ASN B C 1
ATOM 2056 O O . ASN B 1 92 ? 17.391 20.328 -6.039 1 86.12 92 ASN B O 1
ATOM 2060 N N . SER B 1 93 ? 15.641 19.328 -5.105 1 91.62 93 SER B N 1
ATOM 2061 C CA . SER B 1 93 ? 15.836 20.047 -3.852 1 91.62 93 SER B CA 1
ATOM 2062 C C . SER B 1 93 ? 15.445 19.188 -2.654 1 91.62 93 SER B C 1
ATOM 2064 O O . SER B 1 93 ? 14.891 18.094 -2.816 1 91.62 93 SER B O 1
ATOM 2066 N N . ASN B 1 94 ? 15.844 19.719 -1.518 1 92.56 94 ASN B N 1
ATOM 2067 C CA . ASN B 1 94 ? 15.43 19.062 -0.281 1 92.56 94 ASN B CA 1
ATOM 2068 C C . ASN B 1 94 ? 14.266 19.797 0.378 1 92.56 94 ASN B C 1
ATOM 2070 O O . ASN B 1 94 ? 13.961 19.562 1.549 1 92.56 94 ASN B O 1
ATOM 2074 N N . ILE B 1 95 ? 13.656 20.672 -0.365 1 96.5 95 ILE B N 1
ATOM 2075 C CA . ILE B 1 95 ? 12.539 21.453 0.155 1 96.5 95 ILE B CA 1
ATOM 2076 C C . ILE B 1 95 ? 11.258 20.609 0.089 1 96.5 95 ILE B C 1
ATOM 2078 O O . ILE B 1 95 ? 10.812 20.234 -0.997 1 96.5 95 ILE B O 1
ATOM 2082 N N . LYS B 1 96 ? 10.656 20.422 1.289 1 97.25 96 LYS B N 1
ATOM 2083 C CA . LYS B 1 96 ? 9.375 19.719 1.35 1 97.25 96 LYS B CA 1
ATOM 2084 C C . LYS B 1 96 ? 8.227 20.625 0.919 1 97.25 96 LYS B C 1
ATOM 2086 O O . LYS B 1 96 ? 7.996 21.672 1.523 1 97.25 96 LYS B O 1
ATOM 2091 N N . ILE B 1 97 ? 7.52 20.172 -0.114 1 97.94 97 ILE B N 1
ATOM 2092 C CA . ILE B 1 97 ? 6.453 21.031 -0.632 1 97.94 97 ILE B CA 1
ATOM 2093 C C . ILE B 1 97 ? 5.098 20.484 -0.181 1 97.94 97 ILE B C 1
ATOM 2095 O O . ILE B 1 97 ? 4.086 21.188 -0.248 1 97.94 97 ILE B O 1
ATOM 2099 N N . SER B 1 98 ? 5.059 19.25 0.19 1 97.75 98 SER B N 1
ATOM 2100 C CA . SER B 1 98 ? 3.873 18.672 0.818 1 97.75 98 SER B CA 1
ATOM 2101 C C . SER B 1 98 ? 4.254 17.625 1.849 1 97.75 98 SER B C 1
ATOM 2103 O O . SER B 1 98 ? 5.309 17 1.742 1 97.75 98 SER B O 1
ATOM 2105 N N . ASN B 1 99 ? 3.488 17.531 2.818 1 97.94 99 ASN B N 1
ATOM 2106 C CA . ASN B 1 99 ? 3.602 16.516 3.867 1 97.94 99 ASN B CA 1
ATOM 2107 C C . ASN B 1 99 ? 2.299 16.375 4.652 1 97.94 99 ASN B C 1
ATOM 2109 O O . ASN B 1 99 ? 1.302 17.016 4.328 1 97.94 99 ASN B O 1
ATOM 2113 N N . PHE B 1 100 ? 2.305 15.508 5.633 1 98.12 100 PHE B N 1
ATOM 2114 C CA . PHE B 1 100 ? 1.094 15.266 6.41 1 98.12 100 PHE B CA 1
ATOM 2115 C C . PHE B 1 100 ? 1.439 14.766 7.809 1 98.12 100 PHE B C 1
ATOM 2117 O O . PHE B 1 100 ? 2.574 14.352 8.062 1 98.12 100 PHE B O 1
ATOM 2124 N N . LYS B 1 101 ? 0.468 14.852 8.68 1 96.88 101 LYS B N 1
ATOM 2125 C CA . LYS B 1 101 ? 0.551 14.312 10.039 1 96.88 101 LYS B CA 1
ATOM 2126 C C . LYS B 1 101 ? -0.776 13.695 10.461 1 96.88 101 LYS B C 1
ATOM 2128 O O . LYS B 1 101 ? -1.835 14.07 9.961 1 96.88 101 LYS B O 1
ATOM 2133 N N . PHE B 1 102 ? -0.655 12.711 11.328 1 97.44 102 PHE B N 1
ATOM 2134 C CA . PHE B 1 102 ? -1.813 12.219 12.07 1 97.44 102 PHE B CA 1
ATOM 2135 C C . PHE B 1 102 ? -1.895 12.875 13.445 1 97.44 102 PHE B C 1
ATOM 2137 O O . PHE B 1 102 ? -0.908 12.906 14.18 1 97.44 102 PHE B O 1
ATOM 2144 N N . ILE B 1 103 ? -3.053 13.398 13.742 1 94.94 103 ILE B N 1
ATOM 2145 C CA . ILE B 1 103 ? -3.254 14.109 15 1 94.94 103 ILE B CA 1
ATOM 2146 C C . ILE B 1 103 ? -4.449 13.516 15.742 1 94.94 103 ILE B C 1
ATOM 2148 O O . ILE B 1 103 ? -5.5 13.273 15.141 1 94.94 103 ILE B O 1
ATOM 2152 N N . GLU B 1 104 ? -4.25 13.336 17.031 1 90.75 104 GLU B N 1
ATOM 2153 C CA . GLU B 1 104 ? -5.371 12.891 17.859 1 90.75 104 GLU B CA 1
ATOM 2154 C C . GLU B 1 104 ? -6.336 14.039 18.141 1 90.75 104 GLU B C 1
ATOM 2156 O O . GLU B 1 104 ? -5.918 15.125 18.547 1 90.75 104 GLU B O 1
ATOM 2161 N N . LYS B 1 105 ? -7.527 13.844 17.781 1 86.12 105 LYS B N 1
ATOM 2162 C CA . LYS B 1 105 ? -8.609 14.789 18.031 1 86.12 105 LYS B CA 1
ATOM 2163 C C . LYS B 1 105 ? -9.805 14.094 18.688 1 86.12 105 LYS B C 1
ATOM 2165 O O . LYS B 1 105 ? -10.516 13.328 18.016 1 86.12 105 LYS B O 1
ATOM 2170 N N . LYS B 1 106 ? -9.992 14.445 20.047 1 77.88 106 LYS B N 1
ATOM 2171 C CA . LYS B 1 106 ? -11.055 13.797 20.812 1 77.88 106 LYS B CA 1
ATOM 2172 C C . LYS B 1 106 ? -10.898 12.281 20.781 1 77.88 106 LYS B C 1
ATOM 2174 O O . LYS B 1 106 ? -9.875 11.75 21.203 1 77.88 106 LYS B O 1
ATOM 2179 N N . ASN B 1 107 ? -11.727 11.438 20.188 1 78 107 ASN B N 1
ATOM 2180 C CA . ASN B 1 107 ? -11.672 9.984 20.172 1 78 107 ASN B CA 1
ATOM 2181 C C . ASN B 1 107 ? -11.391 9.445 18.766 1 78 107 ASN B C 1
ATOM 2183 O O . ASN B 1 107 ? -11.75 8.305 18.453 1 78 107 ASN B O 1
ATOM 2187 N N . GLN B 1 108 ? -10.797 10.414 18.047 1 85.12 108 GLN B N 1
ATOM 2188 C CA . GLN B 1 108 ? -10.469 9.953 16.688 1 85.12 108 GLN B CA 1
ATOM 2189 C C . GLN B 1 108 ? -9.094 10.453 16.266 1 85.12 108 GLN B C 1
ATOM 2191 O O . GLN B 1 108 ? -8.469 11.242 16.969 1 85.12 108 GLN B O 1
ATOM 2196 N N . VAL B 1 109 ? -8.539 9.953 15.273 1 95.06 109 VAL B N 1
ATOM 2197 C CA . VAL B 1 109 ? -7.297 10.422 14.664 1 95.06 109 VAL B CA 1
ATOM 2198 C C . VAL B 1 109 ? -7.598 11.07 13.312 1 95.06 109 VAL B C 1
ATOM 2200 O O . VAL B 1 109 ? -8.273 10.469 12.469 1 95.06 109 VAL B O 1
ATOM 2203 N N . ILE B 1 110 ? -7.176 12.273 13.164 1 95.75 110 ILE B N 1
ATOM 2204 C CA . ILE B 1 110 ? -7.406 12.953 11.898 1 95.75 110 ILE B CA 1
ATOM 2205 C C . ILE B 1 110 ? -6.102 13.031 11.109 1 95.75 110 ILE B C 1
ATOM 2207 O O . ILE B 1 110 ? -5.012 12.969 11.688 1 95.75 110 ILE B O 1
ATOM 2211 N N . LEU B 1 111 ? -6.242 13.133 9.812 1 97.75 111 LEU B N 1
ATOM 2212 C CA . LEU B 1 111 ? -5.148 13.438 8.898 1 97.75 111 LEU B CA 1
ATOM 2213 C C . LEU B 1 111 ? -5.082 14.93 8.609 1 97.75 111 LEU B C 1
ATOM 2215 O O . LEU B 1 111 ? -6.082 15.539 8.227 1 97.75 111 LEU B O 1
ATOM 2219 N N . VAL B 1 112 ? -3.967 15.516 8.852 1 97.38 112 VAL B N 1
ATOM 2220 C CA . VAL B 1 112 ? -3.715 16.891 8.445 1 97.38 112 VAL B CA 1
ATOM 2221 C C . VAL B 1 112 ? -2.646 16.922 7.355 1 97.38 112 VAL B C 1
ATOM 2223 O O . VAL B 1 112 ? -1.487 16.578 7.602 1 97.38 112 VAL B O 1
ATOM 2226 N N . SER B 1 113 ? -3.047 17.344 6.188 1 98.12 113 SER B N 1
ATOM 2227 C CA . SER B 1 113 ? -2.133 17.438 5.055 1 98.12 113 SER B CA 1
ATOM 2228 C C . SER B 1 113 ? -1.763 18.891 4.77 1 98.12 113 SER B C 1
ATOM 2230 O O . SER B 1 113 ? -2.623 19.781 4.793 1 98.12 113 SER B O 1
ATOM 2232 N N . GLY B 1 114 ? -0.503 19.125 4.566 1 98.25 114 GLY B N 1
ATOM 2233 C CA . GLY B 1 114 ? -0.005 20.438 4.188 1 98.25 114 GLY B CA 1
ATOM 2234 C C . GLY B 1 114 ? 0.596 20.469 2.797 1 98.25 114 GLY B C 1
ATOM 2235 O O . GLY B 1 114 ? 1.304 19.531 2.396 1 98.25 114 GLY B O 1
ATOM 2236 N N . GLU B 1 115 ? 0.333 21.562 2.107 1 98.38 115 GLU B N 1
ATOM 2237 C CA . GLU B 1 115 ? 0.901 21.75 0.776 1 98.38 115 GLU B CA 1
ATOM 2238 C C . GLU B 1 115 ? 1.193 23.219 0.506 1 98.38 115 GLU B C 1
ATOM 2240 O O . GLU B 1 115 ? 0.421 24.094 0.905 1 98.38 115 GLU B O 1
ATOM 2245 N N . LYS B 1 116 ? 2.279 23.453 -0.175 1 98.12 116 LYS B N 1
ATOM 2246 C CA . LYS B 1 116 ? 2.623 24.812 -0.585 1 98.12 116 LYS B CA 1
ATOM 2247 C C . LYS B 1 116 ? 1.614 25.344 -1.595 1 98.12 116 LYS B C 1
ATOM 2249 O O . LYS B 1 116 ? 1.157 24.609 -2.477 1 98.12 116 LYS B O 1
ATOM 2254 N N . ILE B 1 117 ? 1.364 26.625 -1.35 1 96.75 117 ILE B N 1
ATOM 2255 C CA . ILE B 1 117 ? 0.55 27.344 -2.318 1 96.75 117 ILE B CA 1
ATOM 2256 C C . ILE B 1 117 ? 1.427 28.328 -3.1 1 96.75 117 ILE B C 1
ATOM 2258 O O . ILE B 1 117 ? 2.162 29.109 -2.508 1 96.75 117 ILE B O 1
ATOM 2262 N N . GLY B 1 118 ? 1.421 28.25 -4.395 1 92.06 118 GLY B N 1
ATOM 2263 C CA . GLY B 1 118 ? 2.184 29.188 -5.207 1 92.06 118 GLY B CA 1
ATOM 2264 C C . GLY B 1 118 ? 2.82 28.547 -6.422 1 92.06 118 GLY B C 1
ATOM 2265 O O . GLY B 1 118 ? 2.67 27.344 -6.645 1 92.06 118 GLY B O 1
ATOM 2266 N N . ASN B 1 119 ? 3.506 29.344 -7.148 1 91.12 119 ASN B N 1
ATOM 2267 C CA . ASN B 1 119 ? 4.062 28.891 -8.422 1 91.12 119 ASN B CA 1
ATOM 2268 C C . ASN B 1 119 ? 5.539 28.516 -8.289 1 91.12 119 ASN B C 1
ATOM 2270 O O . ASN B 1 119 ? 6.062 27.734 -9.078 1 91.12 119 ASN B O 1
ATOM 2274 N N . ASP B 1 120 ? 6.172 29.109 -7.348 1 94.12 120 ASP B N 1
ATOM 2275 C CA . ASP B 1 120 ? 7.594 28.844 -7.152 1 94.12 120 ASP B CA 1
ATOM 2276 C C . ASP B 1 120 ? 7.832 28.047 -5.879 1 94.12 120 ASP B C 1
ATOM 2278 O O . ASP B 1 120 ? 7.867 28.609 -4.781 1 94.12 120 ASP B O 1
ATOM 2282 N N . MET B 1 121 ? 8.102 26.859 -5.992 1 94.62 121 MET B N 1
ATOM 2283 C CA . MET B 1 121 ? 8.234 25.938 -4.871 1 94.62 121 MET B CA 1
ATOM 2284 C C . MET B 1 121 ? 9.57 26.125 -4.16 1 94.62 121 MET B C 1
ATOM 2286 O O . MET B 1 121 ? 9.773 25.609 -3.061 1 94.62 121 MET B O 1
ATOM 2290 N N . LEU B 1 122 ? 10.453 26.891 -4.742 1 96.56 122 LEU B N 1
ATOM 2291 C CA . LEU B 1 122 ? 11.781 27.094 -4.168 1 96.56 122 LEU B CA 1
ATOM 2292 C C . LEU B 1 122 ? 11.797 28.312 -3.256 1 96.56 122 LEU B C 1
ATOM 2294 O O . LEU B 1 122 ? 12.805 28.594 -2.609 1 96.56 122 LEU B O 1
ATOM 2298 N N . GLN B 1 123 ? 10.688 29.031 -3.193 1 96.94 123 GLN B N 1
ATOM 2299 C CA . GLN B 1 123 ? 10.562 30.203 -2.334 1 96.94 123 GLN B CA 1
ATOM 2300 C C . GLN B 1 123 ? 9.625 29.938 -1.162 1 96.94 123 GLN B C 1
ATOM 2302 O O . GLN B 1 123 ? 8.898 28.938 -1.164 1 96.94 123 GLN B O 1
ATOM 2307 N N . SER B 1 124 ? 9.789 30.812 -0.122 1 98 124 SER B N 1
ATOM 2308 C CA . SER B 1 124 ? 8.82 30.75 0.967 1 98 124 SER B CA 1
ATOM 2309 C C . SER B 1 124 ? 7.43 31.172 0.493 1 98 124 SER B C 1
ATOM 2311 O O . SER B 1 124 ? 7.273 32.219 -0.131 1 98 124 SER B O 1
ATOM 2313 N N . THR B 1 125 ? 6.457 30.375 0.713 1 98.06 125 THR B N 1
ATOM 2314 C CA . THR B 1 125 ? 5.078 30.625 0.322 1 98.06 125 THR B CA 1
ATOM 2315 C C . THR B 1 125 ? 4.117 30.234 1.44 1 98.06 125 THR B C 1
ATOM 2317 O O . THR B 1 125 ? 4.512 29.578 2.402 1 98.06 125 THR B O 1
ATOM 2320 N N . PRO B 1 126 ? 2.879 30.703 1.363 1 98.25 126 PRO B N 1
ATOM 2321 C CA . PRO B 1 126 ? 1.888 30.188 2.311 1 98.25 126 PRO B CA 1
ATOM 2322 C C . PRO B 1 126 ? 1.64 28.688 2.15 1 98.25 12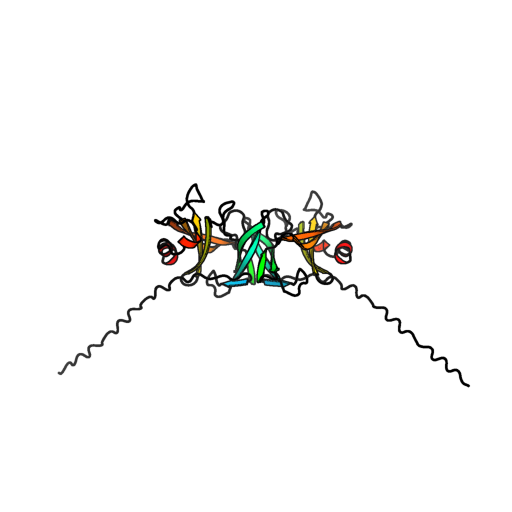6 PRO B C 1
ATOM 2324 O O . PRO B 1 126 ? 1.912 28.125 1.087 1 98.25 126 PRO B O 1
ATOM 2327 N N . ILE B 1 127 ? 1.229 28.047 3.211 1 98.56 127 ILE B N 1
ATOM 2328 C CA . ILE B 1 127 ? 0.902 26.625 3.227 1 98.56 127 ILE B CA 1
ATOM 2329 C C . ILE B 1 127 ? -0.598 26.453 3.447 1 98.56 127 ILE B C 1
ATOM 2331 O O . ILE B 1 127 ? -1.185 27.078 4.328 1 98.56 127 ILE B O 1
ATOM 2335 N N . ARG B 1 128 ? -1.236 25.672 2.586 1 98.62 128 ARG B N 1
ATOM 2336 C CA . ARG B 1 128 ? -2.598 25.234 2.854 1 98.62 128 ARG B CA 1
ATOM 2337 C C . ARG B 1 128 ? -2.598 23.922 3.65 1 98.62 128 ARG B C 1
ATOM 2339 O O . ARG B 1 128 ? -1.962 22.953 3.252 1 98.62 128 ARG B O 1
ATOM 2346 N N . PHE B 1 129 ? -3.299 23.922 4.75 1 98.25 129 PHE B N 1
ATOM 2347 C CA . PHE B 1 129 ? -3.547 22.688 5.508 1 98.25 129 PHE B CA 1
ATOM 2348 C C . PHE B 1 129 ? -4.984 22.219 5.316 1 98.25 129 PHE B C 1
ATOM 2350 O O . PHE B 1 129 ? -5.91 23.031 5.293 1 98.25 129 PHE B O 1
ATOM 2357 N N . SER B 1 130 ? -5.145 20.953 5.125 1 98.12 130 SER B N 1
ATOM 2358 C CA . SER B 1 130 ? -6.449 20.312 5.016 1 98.12 130 SER B CA 1
ATOM 2359 C C . SER B 1 130 ? -6.578 19.156 6 1 98.12 130 SER B C 1
ATOM 2361 O O . SER B 1 130 ? -5.629 18.391 6.195 1 98.12 130 SER B O 1
ATOM 2363 N N . SER B 1 131 ? -7.719 19.047 6.574 1 97.12 131 SER B N 1
ATOM 2364 C CA . SER B 1 131 ? -7.949 17.953 7.523 1 97.12 131 SER B CA 1
ATOM 2365 C C . SER B 1 131 ? -8.969 16.953 6.98 1 97.12 131 SER B C 1
ATOM 2367 O O . SER B 1 131 ? -9.891 17.328 6.262 1 97.12 131 SER B O 1
ATOM 2369 N N . TYR B 1 132 ? -8.742 15.727 7.305 1 97 132 TYR B N 1
ATOM 2370 C CA . TYR B 1 132 ? -9.578 14.609 6.879 1 97 132 TYR B CA 1
ATOM 2371 C C . TYR B 1 132 ? -9.836 13.648 8.039 1 97 132 TYR B C 1
ATOM 2373 O O . TYR B 1 132 ? -8.992 13.5 8.922 1 97 132 TYR B O 1
ATOM 2381 N N . THR B 1 133 ? -10.945 13.031 8 1 95.31 133 THR B N 1
ATOM 2382 C CA . THR B 1 133 ? -11.297 11.945 8.914 1 95.31 133 THR B CA 1
ATOM 2383 C C . THR B 1 133 ? -11.719 10.703 8.133 1 95.31 133 THR B C 1
ATOM 2385 O O . THR B 1 133 ? -12.25 10.805 7.023 1 95.31 133 THR B O 1
ATOM 2388 N N . ILE B 1 134 ? -11.383 9.547 8.672 1 96 134 ILE B N 1
ATOM 2389 C CA . ILE B 1 134 ? -11.805 8.328 7.992 1 96 134 ILE B CA 1
ATOM 2390 C C . ILE B 1 134 ? -13.289 8.086 8.234 1 96 134 ILE B C 1
ATOM 2392 O O . ILE B 1 134 ? -13.766 8.148 9.367 1 96 134 ILE B O 1
ATOM 2396 N N . THR B 1 135 ? -13.961 7.844 7.191 1 94.81 135 THR B N 1
ATOM 2397 C CA . THR B 1 135 ? -15.375 7.484 7.242 1 94.81 135 THR B CA 1
ATOM 2398 C C . THR B 1 135 ? -15.641 6.227 6.426 1 94.81 135 THR B C 1
ATOM 2400 O O . THR B 1 135 ? -14.805 5.809 5.625 1 94.81 135 THR B O 1
ATOM 2403 N N . LYS B 1 136 ? -16.703 5.633 6.754 1 93.38 136 LYS B N 1
ATOM 2404 C CA . LYS B 1 136 ? -17.156 4.465 6.004 1 93.38 136 LYS B CA 1
ATOM 2405 C C . LYS B 1 136 ? -18.438 4.77 5.238 1 93.38 136 LYS B C 1
ATOM 2407 O O . LYS B 1 136 ? -19.438 5.211 5.828 1 93.38 136 LYS B O 1
ATOM 2412 N N . GLN B 1 137 ? -18.328 4.727 3.912 1 89.25 137 GLN B N 1
ATOM 2413 C CA . GLN B 1 137 ? -19.5 4.867 3.047 1 89.25 137 GLN B CA 1
ATOM 2414 C C . GLN B 1 137 ? -19.594 3.703 2.068 1 89.25 137 GLN B C 1
ATOM 2416 O O . GLN B 1 137 ? -18.656 3.414 1.335 1 89.25 137 GLN B O 1
ATOM 2421 N N . ASP B 1 138 ? -20.766 2.947 2.027 1 86.94 138 ASP B N 1
ATOM 2422 C CA . ASP B 1 138 ? -20.984 1.818 1.128 1 86.94 138 ASP B CA 1
ATOM 2423 C C . ASP B 1 138 ? -19.859 0.791 1.253 1 86.94 138 ASP B C 1
ATOM 2425 O O . ASP B 1 138 ? -19.281 0.36 0.248 1 86.94 138 ASP B O 1
ATOM 2429 N N . LYS B 1 139 ? -19.438 0.533 2.453 1 85.25 139 LYS B N 1
ATOM 2430 C CA . LYS B 1 139 ? -18.438 -0.47 2.828 1 85.25 139 LYS B CA 1
ATOM 2431 C C . LYS B 1 139 ? -17.031 -0.015 2.455 1 85.25 139 LYS B C 1
ATOM 2433 O O . LYS B 1 139 ? -16.078 -0.771 2.602 1 85.25 139 LYS B O 1
ATOM 2438 N N . GLN B 1 140 ? -17.016 1.234 1.966 1 92.44 140 GLN B N 1
ATOM 2439 C CA . GLN B 1 140 ? -15.719 1.789 1.581 1 92.44 140 GLN B CA 1
ATOM 2440 C C . GLN B 1 140 ? -15.211 2.773 2.631 1 92.44 140 GLN B C 1
ATOM 2442 O O . GLN B 1 140 ? -15.922 3.697 3.023 1 92.44 140 GLN B O 1
ATOM 2447 N N . TYR B 1 141 ? -14.055 2.465 3.092 1 94.62 141 TYR B N 1
ATOM 2448 C CA . TYR B 1 141 ? -13.383 3.459 3.92 1 94.62 141 TYR B CA 1
ATOM 2449 C C . TYR B 1 141 ? -12.664 4.492 3.059 1 94.62 141 TYR B C 1
ATOM 2451 O O . TYR B 1 141 ? -12 4.141 2.08 1 94.62 141 TYR B O 1
ATOM 2459 N N . LYS B 1 142 ? -12.828 5.699 3.482 1 95.94 142 LYS B N 1
ATOM 2460 C CA . LYS B 1 142 ? -12.18 6.793 2.76 1 95.94 142 LYS B CA 1
ATOM 2461 C C . LYS B 1 142 ? -11.828 7.938 3.701 1 95.94 142 LYS B C 1
ATOM 2463 O O . LYS B 1 142 ? -12.352 8.023 4.812 1 95.94 142 LYS B O 1
ATOM 2468 N N . TRP B 1 143 ? -10.906 8.742 3.246 1 97.12 143 TRP B N 1
ATOM 2469 C CA . TRP B 1 143 ? -10.641 10.023 3.896 1 97.12 143 TRP B CA 1
ATOM 2470 C C . TRP B 1 143 ? -11.672 11.07 3.479 1 97.12 143 TRP B C 1
ATOM 2472 O O . TRP B 1 143 ? -11.758 11.43 2.303 1 97.12 143 TRP B O 1
ATOM 2482 N N . ALA B 1 144 ? -12.422 11.492 4.441 1 96.38 144 ALA B N 1
ATOM 2483 C CA . ALA B 1 144 ? -13.414 12.531 4.176 1 96.38 144 ALA B CA 1
ATOM 2484 C C . ALA B 1 144 ? -12.891 13.906 4.574 1 96.38 144 ALA B C 1
ATOM 2486 O O . ALA B 1 144 ? -12.492 14.117 5.723 1 96.38 144 ALA B O 1
ATOM 2487 N N . PHE B 1 145 ? -12.969 14.844 3.633 1 97.5 145 PHE B N 1
ATOM 2488 C CA . PHE B 1 145 ? -12.531 16.203 3.885 1 97.5 145 PHE B CA 1
ATOM 2489 C C . PHE B 1 145 ? -13.359 16.844 4.992 1 97.5 145 PHE B C 1
ATOM 2491 O O . PHE B 1 145 ? -14.586 16.703 5.016 1 97.5 145 PHE B O 1
ATOM 2498 N N . SER B 1 146 ? -12.648 17.562 5.898 1 95.44 146 SER B N 1
ATOM 2499 C CA . SER B 1 146 ? -13.336 18.234 6.996 1 95.44 146 SER B CA 1
ATOM 2500 C C . SER B 1 146 ? -13.219 19.75 6.875 1 95.44 146 SER B C 1
ATOM 2502 O O . SER B 1 146 ? -14.227 20.453 6.758 1 95.44 146 SER B O 1
ATOM 2504 N N . ALA B 1 147 ? -12.039 20.25 6.926 1 96.38 147 ALA B N 1
ATOM 2505 C CA . ALA B 1 147 ? -11.789 21.688 6.883 1 96.38 147 ALA B CA 1
ATOM 2506 C C . ALA B 1 147 ? -10.391 21.984 6.344 1 96.38 147 ALA B C 1
ATOM 2508 O O . ALA B 1 147 ? -9.586 21.062 6.145 1 96.38 147 ALA B O 1
ATOM 2509 N N . TYR B 1 148 ? -10.227 23.234 5.992 1 98.06 148 TYR B N 1
ATOM 2510 C CA . TYR B 1 148 ? -8.891 23.672 5.609 1 98.06 148 TYR B CA 1
ATOM 2511 C C . TYR B 1 148 ? -8.57 25.047 6.184 1 98.06 148 TYR B C 1
ATOM 2513 O O . TYR B 1 148 ? -9.469 25.75 6.652 1 98.06 148 TYR B O 1
ATOM 2521 N N . CYS B 1 149 ? -7.348 25.391 6.242 1 98 149 CYS B N 1
ATOM 2522 C CA . CYS B 1 149 ? -6.867 26.734 6.551 1 98 149 CYS B CA 1
ATOM 2523 C C . CYS B 1 149 ? -5.617 27.062 5.738 1 98 149 CYS B C 1
ATOM 2525 O O . CYS B 1 149 ? -4.961 26.172 5.211 1 98 149 CYS B O 1
ATOM 2527 N N . VAL B 1 150 ? -5.348 28.344 5.551 1 98.38 150 VAL B N 1
ATOM 2528 C CA . VAL B 1 150 ? -4.141 28.812 4.891 1 98.38 150 VAL B CA 1
ATOM 2529 C C . VAL B 1 150 ? -3.346 29.703 5.848 1 98.38 150 VAL B C 1
ATOM 2531 O O . VAL B 1 150 ? -3.918 30.562 6.523 1 98.38 150 VAL B O 1
ATOM 2534 N N . THR B 1 151 ? -2.084 29.453 5.91 1 98.25 151 THR B N 1
ATOM 2535 C CA . THR B 1 151 ? -1.25 30.219 6.828 1 98.25 151 THR B CA 1
ATOM 2536 C C . THR B 1 151 ? -1.148 31.672 6.383 1 98.25 151 THR B C 1
ATOM 2538 O O . THR B 1 151 ? -1.108 31.953 5.184 1 98.25 151 THR B O 1
ATOM 2541 N N . ASN B 1 152 ? -1.116 32.562 7.336 1 96.81 152 ASN B N 1
ATOM 2542 C CA . ASN B 1 152 ? -0.793 33.969 7.039 1 96.81 152 ASN B CA 1
ATOM 2543 C C . ASN B 1 152 ? 0.701 34.156 6.793 1 96.81 152 ASN B C 1
ATOM 2545 O O . ASN B 1 152 ? 1.1 34.969 5.945 1 96.81 152 ASN B O 1
ATOM 2549 N N . SER B 1 153 ? 1.512 33.438 7.496 1 97.44 153 SER B N 1
ATOM 2550 C CA . SER B 1 153 ? 2.961 33.438 7.332 1 97.44 153 SER B CA 1
ATOM 2551 C C . SER B 1 153 ? 3.387 32.594 6.145 1 97.44 153 SER B C 1
ATOM 2553 O O . SER B 1 153 ? 2.607 31.766 5.648 1 97.44 153 SER B O 1
ATOM 2555 N N . THR B 1 154 ? 4.602 32.844 5.668 1 97.94 154 THR B N 1
ATOM 2556 C CA . THR B 1 154 ? 5.184 32.062 4.602 1 97.94 154 THR B CA 1
ATOM 2557 C C . THR B 1 154 ? 6.25 31.109 5.156 1 97.94 154 THR B C 1
ATOM 2559 O O . THR B 1 154 ? 6.848 31.391 6.199 1 97.94 154 THR B O 1
ATOM 2562 N N . TYR B 1 155 ? 6.406 29.969 4.527 1 98.12 155 TYR B N 1
ATOM 2563 C CA . TYR B 1 155 ? 7.371 28.953 4.938 1 98.12 155 TYR B CA 1
ATOM 2564 C C . TYR B 1 155 ? 8.109 28.391 3.73 1 98.12 155 TYR B C 1
ATOM 2566 O O . TYR B 1 155 ? 7.52 28.203 2.666 1 98.12 155 TYR B O 1
ATOM 2574 N N . LEU B 1 156 ? 9.383 28.156 3.9 1 98.12 156 LEU B N 1
ATOM 2575 C CA . LEU B 1 156 ? 10.148 27.5 2.857 1 98.12 156 LEU B CA 1
ATOM 2576 C C . LEU B 1 156 ? 9.844 26 2.818 1 98.12 156 LEU B C 1
ATOM 2578 O O . LEU B 1 156 ? 9.602 25.438 1.746 1 98.12 156 LEU B O 1
ATOM 2582 N N . ASN B 1 157 ? 9.812 25.328 3.932 1 98.06 157 ASN B N 1
ATOM 2583 C CA . ASN B 1 157 ? 9.531 23.922 4.109 1 98.06 157 ASN B CA 1
ATOM 2584 C C . ASN B 1 157 ? 8.18 23.688 4.777 1 98.06 157 ASN B C 1
ATOM 2586 O O . ASN B 1 157 ? 7.906 24.25 5.84 1 98.06 157 ASN B O 1
ATOM 2590 N N . VAL B 1 158 ? 7.344 22.828 4.207 1 98.19 158 VAL B N 1
ATOM 2591 C CA . VAL B 1 158 ? 6.031 22.531 4.773 1 98.19 158 VAL B CA 1
ATOM 2592 C C . VAL B 1 158 ? 6.188 22.047 6.211 1 98.19 158 VAL B C 1
ATOM 2594 O O . VAL B 1 158 ? 5.352 22.344 7.066 1 98.19 158 VAL B O 1
ATOM 2597 N N . ASP B 1 159 ? 7.238 21.359 6.523 1 97.31 159 ASP B N 1
ATOM 2598 C CA . ASP B 1 159 ? 7.465 20.797 7.852 1 97.31 159 ASP B CA 1
ATOM 2599 C C . ASP B 1 159 ? 7.496 21.891 8.914 1 97.31 159 ASP B C 1
ATOM 2601 O O . ASP B 1 159 ? 7.035 21.688 10.039 1 97.31 159 ASP B O 1
ATOM 2605 N N . ASP B 1 160 ? 7.988 23 8.57 1 97.62 160 ASP B N 1
ATOM 2606 C CA . ASP B 1 160 ? 8.141 24.094 9.516 1 97.62 160 ASP B CA 1
ATOM 2607 C C . ASP B 1 160 ? 6.805 24.781 9.797 1 97.62 160 ASP B C 1
ATOM 2609 O O . ASP B 1 160 ? 6.676 25.531 10.758 1 97.62 160 ASP B O 1
ATOM 2613 N N . ALA B 1 161 ? 5.859 24.516 8.969 1 97.69 161 ALA B N 1
ATOM 2614 C CA . ALA B 1 161 ? 4.582 25.203 9.055 1 97.69 161 ALA B CA 1
ATOM 2615 C C . ALA B 1 161 ? 3.633 24.5 10.016 1 97.69 161 ALA B C 1
ATOM 2617 O O . ALA B 1 161 ? 2.605 25.062 10.406 1 97.69 161 ALA B O 1
ATOM 2618 N N . PHE B 1 162 ? 3.945 23.266 10.484 1 95.88 162 PHE B N 1
ATOM 2619 C CA . PHE B 1 162 ? 3.023 22.484 11.297 1 95.88 162 PHE B CA 1
ATOM 2620 C C . PHE B 1 162 ? 2.893 23.094 12.695 1 95.88 162 PHE B C 1
ATOM 2622 O O . PHE B 1 162 ? 2.064 22.641 13.492 1 95.88 162 PHE B O 1
ATOM 2629 N N . VAL B 1 163 ? 3.57 24.156 12.992 1 93.5 163 VAL B N 1
ATOM 2630 C CA . VAL B 1 163 ? 3.459 24.844 14.273 1 93.5 163 VAL B CA 1
ATOM 2631 C C . VAL B 1 163 ? 2.568 26.078 14.117 1 93.5 163 VAL B C 1
ATOM 2633 O O . VAL B 1 163 ? 2.303 26.781 15.094 1 93.5 163 VAL B O 1
ATOM 2636 N N . ASP B 1 164 ? 2.174 26.359 12.859 1 96.06 164 ASP B N 1
ATOM 2637 C CA . ASP B 1 164 ? 1.39 27.562 12.586 1 96.06 164 ASP B CA 1
ATOM 2638 C C . ASP B 1 164 ? 0.06 27.531 13.336 1 96.06 164 ASP B C 1
ATOM 2640 O O . ASP B 1 164 ? -0.602 26.5 13.398 1 96.06 164 ASP B O 1
ATOM 2644 N N . PRO B 1 165 ? -0.394 28.609 13.859 1 93.94 165 PRO B N 1
ATOM 2645 C CA . PRO B 1 165 ? -1.646 28.672 14.617 1 93.94 165 PRO B CA 1
ATOM 2646 C C . PRO B 1 165 ? -2.865 28.312 13.773 1 93.94 165 PRO B C 1
ATOM 2648 O O . PRO B 1 165 ? -3.926 28 14.32 1 93.94 165 PRO B O 1
ATOM 2651 N N . CYS B 1 166 ? -2.686 28.422 12.477 1 92.75 166 CYS B N 1
ATOM 2652 C CA . CYS B 1 166 ? -3.795 28.078 11.594 1 92.75 166 CYS B CA 1
ATOM 2653 C C . CYS B 1 166 ? -4.297 26.656 11.883 1 92.75 166 CYS B C 1
ATOM 2655 O O . CYS B 1 166 ? -5.5 26.406 11.805 1 92.75 166 CYS B O 1
ATOM 2657 N N . ILE B 1 167 ? -3.473 25.766 12.258 1 92.19 167 ILE B N 1
ATOM 2658 C CA . ILE B 1 167 ? -3.773 24.359 12.469 1 92.19 167 ILE B CA 1
ATOM 2659 C C . ILE B 1 167 ? -4.75 24.203 13.633 1 92.19 167 ILE B C 1
ATOM 2661 O O . ILE B 1 167 ? -5.543 23.266 13.672 1 92.19 167 ILE B O 1
ATOM 2665 N N . ASN B 1 168 ? -4.715 25.141 14.555 1 90.06 168 ASN B N 1
ATOM 2666 C CA . ASN B 1 168 ? -5.633 25.109 15.695 1 90.06 168 ASN B CA 1
ATOM 2667 C C . ASN B 1 168 ? -7.09 25.125 15.242 1 90.06 168 ASN B C 1
ATOM 2669 O O . ASN B 1 168 ? -7.953 24.531 15.891 1 90.06 168 ASN B O 1
ATOM 2673 N N . LYS B 1 169 ? -7.336 25.75 14.148 1 88.69 169 LYS B N 1
ATOM 2674 C CA . LYS B 1 169 ? -8.688 25.812 13.594 1 88.69 169 LYS B CA 1
ATOM 2675 C C . LYS B 1 169 ? -9.148 24.422 13.141 1 88.69 169 LYS B C 1
ATOM 2677 O O . LYS B 1 169 ? -10.344 24.141 13.125 1 88.69 169 LYS B O 1
ATOM 2682 N N . LEU B 1 170 ? -8.211 23.594 12.711 1 91.56 170 LEU B N 1
ATOM 2683 C CA . LEU B 1 170 ? -8.523 22.266 12.172 1 91.56 170 LEU B CA 1
ATOM 2684 C C . LEU B 1 170 ? -8.727 21.25 13.297 1 91.56 170 LEU B C 1
ATOM 2686 O O . LEU B 1 170 ? -9.484 20.297 13.148 1 91.56 170 LEU B O 1
ATOM 2690 N N . ILE B 1 171 ? -8.078 21.453 14.438 1 86.81 171 ILE B N 1
ATOM 2691 C CA . ILE B 1 171 ? -8.055 20.422 15.469 1 86.81 171 ILE B CA 1
ATOM 2692 C C . ILE B 1 171 ? -9.039 20.781 16.578 1 86.81 171 ILE B C 1
ATOM 2694 O O . ILE B 1 171 ? -9.438 19.922 17.359 1 86.81 171 ILE B O 1
ATOM 2698 N N . ARG B 1 172 ? -9.438 21.969 16.844 1 77.69 172 ARG B N 1
ATOM 2699 C CA . ARG B 1 172 ? -10.328 22.375 17.922 1 77.69 172 ARG B CA 1
ATOM 2700 C C . ARG B 1 172 ? -11.789 22.344 17.469 1 77.69 172 ARG B C 1
ATOM 2702 O O . ARG B 1 172 ? -12.695 22.203 18.297 1 77.69 172 ARG B O 1
ATOM 2709 N N . ASN B 1 173 ? -12.094 22.516 16.156 1 63 173 ASN B N 1
ATOM 2710 C CA . ASN B 1 173 ? -13.5 22.547 15.766 1 63 173 ASN B CA 1
ATOM 2711 C C . ASN B 1 173 ? -14.047 21.141 15.508 1 63 173 ASN B C 1
ATOM 2713 O O . ASN B 1 173 ? -13.336 20.281 14.977 1 63 173 ASN B O 1
#

Sequence (346 aa):
MNIMTKLGAAVLLTSLSTIAISADIKLTYGINLIDFNGDGVKDIVVKSKRILNDASSINMVTVYIKDADEQVYIVPSIYDNALSLFDNKAENSNIKISNFKFIEKKNQVILVSGEKIGNDMLQSTPIRFSSYTITKQDKQYKWAFSAYCVTNSTYLNVDDAFVDPCINKLIRNMNIMTKLGAAVLLTSLSTIAISADIKLTYGINLIDFNGDGVKDIVVKSKRILNDASSINMVTVYIKDADEQVYIVPSIYDNALSLFDNKAENSNIKISNFKFIEKKNQVILVSGEKIGNDMLQSTPIRFSSYTITKQDKQYKWAFSAYCVTNSTYLNVDDAFVDPCINKLIRN

InterPro domains:
  IPR054139 Carbapenem resistance protein CarG-like [PF21955] (28-163)

Radius of gyration: 28.0 Å; Cα contacts (8 Å, |Δi|>4): 726; chains: 2; bounding box: 80×100×95 Å

pLDDT: mean 87.98, std 17.08, range [32.09, 98.81]

Solvent-accessible surface area (backbone atoms only — not comparable to full-atom values): 19751 Å² total; per-residue (Å²): 131,87,73,76,75,80,76,76,80,76,79,75,75,74,74,73,72,69,73,72,74,63,52,73,61,83,82,53,66,31,84,38,76,46,44,47,74,47,79,82,53,63,15,46,30,38,27,28,35,38,63,43,94,87,66,46,72,38,50,33,38,36,44,31,44,60,46,96,83,70,42,23,31,49,30,48,30,93,49,88,99,31,56,47,39,62,45,40,56,37,86,98,50,87,39,31,40,28,37,71,47,42,32,43,41,94,68,29,36,30,42,39,37,36,34,62,49,80,88,56,72,90,43,64,28,32,37,38,36,36,31,26,36,68,43,76,56,90,86,28,52,35,67,39,82,73,47,70,42,63,43,90,58,63,39,56,33,45,78,74,47,77,75,43,71,52,55,52,64,62,61,74,105,138,84,82,75,75,79,77,75,78,78,80,77,75,73,73,72,73,68,75,72,75,61,49,75,61,83,80,54,66,31,82,38,76,46,44,46,74,47,79,81,52,64,14,46,31,38,28,27,36,38,63,45,95,88,66,46,71,37,50,33,38,36,44,30,46,60,45,95,84,68,42,21,31,48,31,48,30,91,48,87,98,30,56,47,39,61,46,41,55,34,86,98,50,88,39,30,39,27,36,71,48,40,31,43,41,95,69,29,36,30,40,39,37,34,32,62,49,78,89,59,71,90,41,63,27,33,37,38,36,38,31,27,36,67,42,75,57,92,86,28,52,35,67,39,81,72,45,70,43,63,44,90,59,64,37,56,34,44,78,72,46,77,74,44,72,52,55,52,63,62,63,72,105